Protein AF-A0A7V5PAA3-F1 (afdb_monomer_lite)

Secondary structure (DSSP, 8-state):
------------TTEEESS-SS---SS--TTEEE-SSSS-EE--HHHIIIIITSGGGGG-HHHH-TT-PPP--------------BTTB-HHHHHHHHHHHHHHHHHHHHHHHHHHHHHSPP-------------PPP------PPPP--PPPPP--------------------------------PPP------

Sequence (196 aa):
MSDLSGAERIDCPYLGKVDDRHAVYSQATRRHRCYRWEQALPIRRQDQEQYCLSPLHVTCPRLTDPNALPVPEVRRRTAHRSSARILGMPVPRFLSYAVPMLLLFIAAVVASYVLVQHMAPTPLPIAFIPTLPGTPRPTHTATATPFPTWTPVGASVPSATLGASETATPVPVFVSPLATPTETATRRPTATRATA

Radius of gyration: 39.7 Å; chains: 1; bounding box: 62×84×112 Å

Foldseek 3Di:
DPPPPPPVQLAAQQKDFPVDRRDDDQAFDQRIFGRPDPDTAGDDSVLCNVARRDNNVVVRCVVVPVVPDRPPNPVPPPVPPVQVCDVNDRPVVCCVPVVVVVVVVVVVVVVVVVVCVVPPPDPDPPPPPPDDPDDDDDDDDDDDDDDDDDDDDDDDDPDDDDDPDDDDDDDDDDDDDPDDDDDDDDDDDDDDDDDD

pLDDT: mean 75.79, std 15.68, range [40.06, 98.5]

Structure (mmCIF, N/CA/C/O backbone):
data_AF-A0A7V5PAA3-F1
#
_entry.id   AF-A0A7V5PAA3-F1
#
loop_
_atom_site.group_PDB
_atom_site.id
_atom_site.type_symbol
_atom_site.label_atom_id
_atom_site.label_alt_id
_atom_site.label_comp_id
_atom_site.label_asym_id
_atom_site.label_entity_id
_atom_site.label_seq_id
_atom_site.pdbx_PDB_ins_code
_atom_site.Cartn_x
_atom_site.Cartn_y
_atom_site.Cartn_z
_atom_site.occupancy
_atom_site.B_iso_or_equiv
_atom_site.au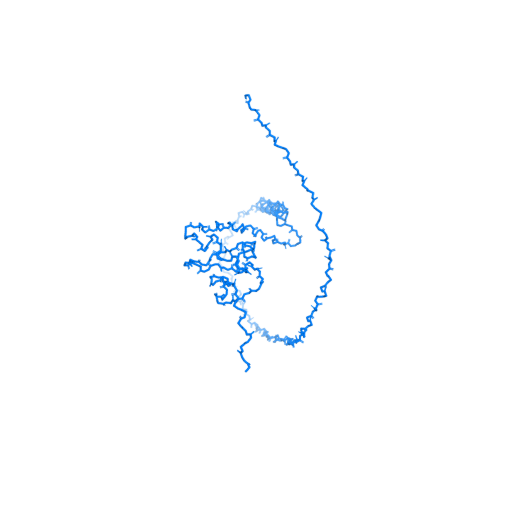th_seq_id
_atom_site.auth_comp_id
_atom_site.auth_asym_id
_atom_site.auth_atom_id
_atom_site.pdbx_PDB_model_num
ATOM 1 N N . MET A 1 1 ? -13.807 -24.676 40.403 1.00 40.06 1 MET A N 1
ATOM 2 C CA . MET A 1 1 ? -12.989 -23.442 40.427 1.00 40.06 1 MET A CA 1
ATOM 3 C C . MET A 1 1 ? -12.919 -22.906 39.000 1.00 40.06 1 MET A C 1
ATOM 5 O O . MET A 1 1 ? -11.933 -23.154 38.320 1.00 40.06 1 MET A O 1
ATOM 9 N N . SER A 1 2 ? -13.987 -22.263 38.509 1.00 48.78 2 SER A N 1
ATOM 10 C CA . SER A 1 2 ? -14.085 -21.831 37.099 1.00 48.78 2 SER A CA 1
ATOM 11 C C . SER A 1 2 ? -14.873 -20.527 36.905 1.00 48.78 2 SER A C 1
ATOM 13 O O . SER A 1 2 ? -15.392 -20.314 35.823 1.00 48.78 2 SER A O 1
ATOM 15 N N . ASP A 1 3 ? -14.937 -19.644 37.910 1.00 41.31 3 ASP A N 1
ATOM 16 C CA . ASP A 1 3 ? -15.791 -18.441 37.862 1.00 41.31 3 ASP A CA 1
ATOM 17 C C . ASP A 1 3 ? -15.064 -17.171 38.341 1.00 41.31 3 ASP A C 1
ATOM 19 O O . ASP A 1 3 ? -15.505 -16.480 39.254 1.00 41.31 3 ASP A O 1
ATOM 23 N N . LEU A 1 4 ? -13.912 -16.856 37.739 1.00 46.62 4 LEU A N 1
ATOM 24 C CA . LEU A 1 4 ? -13.269 -15.530 37.852 1.00 46.62 4 LEU A CA 1
ATOM 25 C C . LEU A 1 4 ? -12.815 -14.978 36.486 1.00 46.62 4 LEU A C 1
ATOM 27 O O . LEU A 1 4 ? -11.962 -14.100 36.408 1.00 46.62 4 LEU A O 1
ATOM 31 N N . SER A 1 5 ? -13.395 -15.469 35.390 1.00 47.97 5 SER A N 1
ATOM 32 C CA . SER A 1 5 ? -13.199 -14.948 34.025 1.00 47.97 5 SER A CA 1
ATOM 33 C C . SER A 1 5 ? -14.370 -14.075 33.554 1.00 47.97 5 SER A C 1
ATOM 35 O O . SER A 1 5 ? -14.516 -13.817 32.365 1.00 47.97 5 SER A O 1
ATOM 37 N N . GLY A 1 6 ? -15.198 -13.607 34.490 1.00 42.25 6 GLY A N 1
ATOM 38 C CA . GLY A 1 6 ? -16.308 -12.681 34.268 1.00 42.25 6 GLY A CA 1
ATOM 39 C C . GLY A 1 6 ? -15.918 -11.218 34.471 1.00 42.25 6 GLY A C 1
ATOM 40 O O . GLY A 1 6 ? -16.723 -10.441 34.972 1.00 42.25 6 GLY A O 1
ATOM 41 N N . ALA A 1 7 ? -14.694 -10.818 34.110 1.00 52.19 7 ALA A N 1
ATOM 42 C CA . ALA A 1 7 ? -14.499 -9.420 33.749 1.00 52.19 7 ALA A CA 1
ATOM 43 C C . ALA A 1 7 ? -15.267 -9.245 32.440 1.00 52.19 7 ALA A C 1
ATOM 45 O O . ALA A 1 7 ? -14.726 -9.525 31.371 1.00 52.19 7 ALA A O 1
ATOM 46 N N . GLU A 1 8 ? -16.553 -8.912 32.560 1.00 59.38 8 GLU A N 1
ATOM 47 C CA . GLU A 1 8 ? -17.436 -8.513 31.474 1.00 59.38 8 GLU A CA 1
ATOM 48 C C . GLU A 1 8 ? -16.706 -7.425 30.697 1.00 59.38 8 GLU A C 1
ATOM 50 O O . GLU A 1 8 ? -16.628 -6.263 31.096 1.00 59.38 8 GLU A O 1
ATOM 55 N N . ARG A 1 9 ? -15.984 -7.859 29.667 1.00 60.41 9 ARG A N 1
ATOM 56 C CA . ARG A 1 9 ? -15.068 -7.001 28.944 1.00 60.41 9 ARG A CA 1
ATOM 57 C C . ARG A 1 9 ? -15.971 -6.095 28.142 1.00 60.41 9 ARG A C 1
ATOM 59 O O . ARG A 1 9 ? -16.661 -6.561 27.239 1.00 60.41 9 ARG A O 1
ATOM 66 N N . ILE A 1 10 ? -16.001 -4.825 28.531 1.00 78.06 10 ILE A N 1
ATOM 67 C CA . ILE A 1 10 ? -16.844 -3.776 27.949 1.00 78.06 10 ILE A CA 1
ATOM 68 C C . ILE A 1 10 ? -16.255 -3.368 26.583 1.00 78.06 10 ILE A C 1
ATOM 70 O O . ILE A 1 10 ? -16.001 -2.197 26.309 1.00 78.06 10 ILE A O 1
ATOM 74 N N . ASP A 1 11 ? -15.979 -4.364 25.744 1.00 83.44 11 ASP A N 1
ATOM 75 C CA . ASP A 1 11 ? -15.420 -4.244 24.407 1.00 83.44 11 ASP A CA 1
ATOM 76 C C . ASP A 1 11 ? -16.577 -4.178 23.400 1.00 83.44 11 ASP A C 1
ATOM 78 O O . ASP A 1 11 ? -17.633 -4.788 23.574 1.00 83.44 11 ASP A O 1
ATOM 82 N N . CYS A 1 12 ? -16.390 -3.425 22.316 1.00 90.75 12 CYS A N 1
ATOM 83 C CA . CYS A 1 12 ? -17.421 -3.290 21.291 1.00 90.75 12 CYS A CA 1
ATOM 84 C C . CYS A 1 12 ? -17.686 -4.633 20.573 1.00 90.75 12 CYS A C 1
ATOM 86 O O . CYS A 1 12 ? -16.759 -5.170 19.961 1.00 90.75 12 CYS A O 1
ATOM 88 N N . PRO A 1 13 ? -18.940 -5.130 20.503 1.00 90.88 13 PRO A N 1
ATOM 89 C CA . PRO A 1 13 ? -19.254 -6.425 19.882 1.00 90.88 13 PRO A CA 1
ATOM 90 C C . PRO A 1 13 ? -19.065 -6.441 18.357 1.00 90.88 13 PRO A C 1
ATOM 92 O O . PRO A 1 13 ? -19.016 -7.498 17.734 1.00 90.88 13 PRO A O 1
ATOM 95 N N . TYR A 1 14 ? -18.957 -5.265 17.734 1.00 92.44 14 TYR A N 1
ATOM 96 C CA . TYR A 1 14 ? -18.761 -5.116 16.290 1.00 92.44 14 TYR A CA 1
ATOM 97 C C . TYR A 1 14 ? -17.294 -4.893 15.899 1.00 92.44 14 TYR A C 1
ATOM 99 O O . TYR A 1 14 ? -17.007 -4.670 14.718 1.00 92.44 14 TYR A O 1
ATOM 107 N N . LEU A 1 15 ? -16.367 -4.894 16.859 1.00 93.25 15 LEU A N 1
ATOM 108 C CA . LEU A 1 15 ? -14.942 -4.731 16.597 1.00 93.25 15 LEU A CA 1
ATOM 109 C C . LEU A 1 15 ? -14.294 -6.096 16.341 1.00 93.25 15 LEU A C 1
ATOM 111 O O . LEU A 1 15 ? -14.328 -6.965 17.200 1.00 93.25 15 LEU A O 1
ATOM 115 N N . GLY A 1 16 ? -13.642 -6.250 15.188 1.00 94.06 16 GLY A N 1
ATOM 116 C CA . GLY A 1 16 ? -12.844 -7.438 14.869 1.00 94.06 16 GLY A CA 1
ATOM 117 C C . GLY A 1 16 ? -11.617 -7.093 14.026 1.00 94.06 16 GLY A C 1
ATOM 118 O O . GLY A 1 16 ? -11.403 -5.933 13.656 1.00 94.06 16 GLY A O 1
ATOM 119 N N . LYS A 1 17 ? -10.792 -8.083 13.681 1.00 92.81 17 LYS A N 1
ATOM 120 C CA . LYS A 1 17 ? -9.706 -7.936 12.696 1.00 92.81 17 LYS A CA 1
ATOM 121 C C . LYS A 1 17 ? -10.183 -8.274 11.292 1.00 92.81 17 LYS A C 1
ATOM 123 O O . LYS A 1 17 ? -11.192 -8.937 11.115 1.00 92.81 17 LYS A O 1
ATOM 128 N N . VAL A 1 18 ? -9.411 -7.845 10.291 1.00 93.44 18 VAL A N 1
ATOM 129 C CA . VAL A 1 18 ? -9.574 -8.296 8.892 1.00 93.44 18 VAL A CA 1
ATOM 130 C C . VAL A 1 18 ? -9.518 -9.824 8.778 1.00 93.44 18 VAL A C 1
ATOM 132 O O . VAL A 1 18 ? -10.244 -10.389 7.974 1.00 93.44 18 VAL A O 1
ATOM 135 N N . ASP A 1 19 ? -8.666 -10.463 9.582 1.00 93.12 19 ASP A N 1
ATOM 136 C CA . ASP A 1 19 ? -8.408 -11.904 9.501 1.00 93.12 19 ASP A CA 1
ATOM 137 C C . ASP A 1 19 ? -9.413 -12.732 10.334 1.00 93.12 19 ASP A C 1
ATOM 139 O O . ASP A 1 19 ? -9.683 -13.880 10.003 1.00 93.12 19 ASP A O 1
ATOM 143 N N . ASP A 1 20 ? -9.973 -12.152 11.404 1.00 93.06 20 ASP A N 1
ATOM 144 C CA . ASP A 1 20 ? -10.924 -12.813 12.308 1.00 93.06 20 ASP A CA 1
ATOM 145 C C . ASP A 1 20 ? -11.888 -11.784 12.924 1.00 93.06 20 ASP A C 1
ATOM 147 O O . ASP A 1 20 ? -11.462 -10.814 13.565 1.00 93.06 20 ASP A O 1
ATOM 151 N N . ARG A 1 21 ? -13.195 -11.999 12.729 1.00 92.00 21 ARG A N 1
ATOM 152 C CA . ARG A 1 21 ? -14.270 -11.128 13.225 1.00 92.00 21 ARG A CA 1
ATOM 153 C C . ARG A 1 21 ? -14.460 -11.227 14.738 1.00 92.00 21 ARG A C 1
ATOM 155 O O . ARG A 1 21 ? -14.863 -10.237 15.337 1.00 92.00 21 ARG A O 1
ATOM 162 N N . HIS A 1 22 ? -14.194 -12.386 15.333 1.00 87.56 22 HIS A N 1
ATOM 163 C CA . HIS A 1 22 ? -14.504 -12.670 16.737 1.00 87.56 22 HIS A CA 1
ATOM 164 C C . HIS A 1 22 ? -13.308 -12.475 17.669 1.00 87.56 22 HIS A C 1
ATOM 166 O O . HIS A 1 22 ? -13.444 -12.573 18.888 1.00 87.56 22 HIS A O 1
ATOM 172 N N . ALA A 1 23 ? -12.133 -12.185 17.116 1.00 86.75 23 ALA A N 1
ATOM 173 C CA . ALA A 1 23 ? -10.943 -11.983 17.915 1.00 86.75 23 ALA A CA 1
ATOM 174 C C . ALA A 1 23 ? -11.000 -10.661 18.701 1.00 86.75 23 ALA A C 1
ATOM 176 O O . ALA A 1 23 ? -11.067 -9.569 18.130 1.00 86.75 23 ALA A O 1
ATOM 177 N N . VAL A 1 24 ? -10.905 -10.783 20.025 1.00 82.31 24 VAL A N 1
ATOM 178 C CA . VAL A 1 24 ? -10.889 -9.666 20.975 1.00 82.31 24 VAL A CA 1
ATOM 179 C C . VAL A 1 24 ? -9.445 -9.219 21.226 1.00 82.31 24 VAL A C 1
ATOM 181 O O . VAL A 1 24 ? -8.540 -10.044 21.362 1.00 82.31 24 VAL A O 1
ATOM 184 N N . TYR A 1 25 ? -9.202 -7.908 21.303 1.00 80.81 25 TYR A N 1
ATOM 185 C CA . TYR A 1 25 ? -7.860 -7.339 21.478 1.00 80.81 25 TYR A CA 1
ATOM 186 C C . TYR A 1 25 ? -7.844 -6.238 22.535 1.00 80.81 25 TYR A C 1
ATOM 188 O O . TYR A 1 25 ? -8.853 -5.597 22.780 1.00 80.81 25 TYR A O 1
ATOM 196 N N . SER A 1 26 ? -6.691 -6.016 23.171 1.00 87.94 26 SER A N 1
ATOM 197 C CA . SER A 1 26 ? -6.489 -4.949 24.169 1.00 87.94 26 SER A CA 1
ATOM 198 C C . SER A 1 26 ? -5.834 -3.682 23.610 1.00 87.94 26 SER A C 1
ATOM 200 O O . SER A 1 26 ? -5.697 -2.698 24.326 1.00 87.94 26 SER A O 1
ATOM 202 N N . GLN A 1 27 ? -5.382 -3.692 22.351 1.00 91.38 27 GLN A N 1
ATOM 203 C CA . GLN A 1 27 ? -4.604 -2.596 21.765 1.00 91.38 27 GLN A CA 1
ATOM 204 C C . GLN A 1 27 ? -5.123 -2.228 20.383 1.00 91.38 27 GLN A C 1
ATOM 206 O O . GLN A 1 27 ? -5.422 -3.108 19.579 1.00 91.38 27 GLN A O 1
ATOM 211 N N . ALA A 1 28 ? -5.176 -0.934 20.064 1.00 93.06 28 ALA A N 1
ATOM 212 C CA . ALA A 1 28 ? -5.655 -0.483 18.765 1.00 93.06 28 ALA A CA 1
ATOM 213 C C . ALA A 1 28 ? -4.654 -0.789 17.652 1.00 93.06 28 ALA A C 1
ATOM 215 O O . ALA A 1 28 ? -3.474 -0.435 17.712 1.00 93.06 28 ALA A O 1
ATOM 216 N N . THR A 1 29 ? -5.147 -1.404 16.579 1.00 93.56 29 THR A N 1
ATOM 217 C CA . THR A 1 29 ? -4.330 -1.785 15.431 1.00 93.56 29 THR A CA 1
ATOM 218 C C . THR A 1 29 ? -4.931 -1.267 14.131 1.00 93.56 29 THR A C 1
ATOM 220 O O . THR A 1 29 ? -6.138 -1.086 13.970 1.00 93.56 29 THR A O 1
ATOM 223 N N . ARG A 1 30 ? -4.080 -1.079 13.116 1.00 91.44 30 ARG A N 1
ATOM 224 C CA . ARG A 1 30 ? -4.539 -0.715 11.760 1.00 91.44 30 ARG A CA 1
ATOM 225 C C . ARG A 1 30 ? -5.330 -1.834 11.069 1.00 91.44 30 ARG A C 1
ATOM 227 O O . ARG A 1 30 ? -5.916 -1.601 10.008 1.00 91.44 30 ARG A O 1
ATOM 234 N N . ARG A 1 31 ? -5.305 -3.045 11.632 1.00 93.56 31 ARG A N 1
ATOM 235 C CA . ARG A 1 31 ? -6.021 -4.222 11.133 1.00 93.56 31 ARG A CA 1
ATOM 236 C C . ARG A 1 31 ? -7.430 -4.349 11.702 1.00 93.56 31 ARG A C 1
ATOM 238 O O . ARG A 1 31 ? -8.174 -5.182 11.203 1.00 93.56 31 ARG A O 1
ATOM 245 N N . HIS A 1 32 ? -7.813 -3.537 12.683 1.00 94.25 32 HIS A N 1
ATOM 246 C CA . HIS A 1 32 ? -9.187 -3.553 13.165 1.00 94.25 32 HIS A CA 1
ATOM 247 C C . HIS A 1 32 ? -10.159 -2.996 12.125 1.00 94.25 32 HIS A C 1
ATOM 249 O O . HIS A 1 32 ? -9.851 -2.054 11.378 1.00 94.25 32 HIS A O 1
ATOM 255 N N . ARG A 1 33 ? -11.331 -3.617 12.074 1.00 94.00 33 ARG A N 1
ATOM 256 C CA . ARG A 1 33 ? -12.457 -3.268 11.219 1.00 94.00 33 ARG A CA 1
ATOM 257 C C . ARG A 1 33 ? -13.733 -3.239 12.053 1.00 94.00 33 ARG A C 1
ATOM 259 O O . ARG A 1 33 ? -13.865 -3.981 13.022 1.00 94.00 33 ARG A O 1
ATOM 266 N N . CYS A 1 34 ? -14.647 -2.351 11.677 1.00 92.56 34 CYS A N 1
ATOM 267 C CA . CYS A 1 34 ? -15.995 -2.306 12.224 1.00 92.56 34 CYS A CA 1
ATOM 268 C C . CYS A 1 34 ? -16.900 -3.178 11.355 1.00 92.56 34 CYS A C 1
ATOM 270 O O . CYS A 1 34 ? -17.021 -2.916 10.159 1.00 92.56 34 CYS A O 1
ATOM 272 N N . TYR A 1 35 ? -17.539 -4.169 11.966 1.00 93.00 35 TYR A N 1
ATOM 273 C CA . TYR A 1 35 ? -18.462 -5.112 11.331 1.00 93.00 35 TYR A CA 1
ATOM 274 C C . TYR A 1 35 ? -19.932 -4.808 11.658 1.00 93.00 35 TYR A C 1
ATOM 276 O O . TYR A 1 35 ? -20.754 -5.723 11.726 1.00 93.00 35 TYR A O 1
ATOM 284 N N . ARG A 1 36 ? -20.257 -3.537 11.933 1.00 90.94 36 ARG A N 1
ATOM 285 C CA . ARG A 1 36 ? -21.644 -3.088 12.137 1.00 90.94 36 ARG A CA 1
ATOM 286 C C . ARG A 1 36 ? -22.429 -3.060 10.820 1.00 90.94 36 ARG A C 1
ATOM 288 O O . ARG A 1 36 ? -23.624 -3.318 10.825 1.00 90.94 36 ARG A O 1
ATOM 295 N N . TRP A 1 37 ? -21.751 -2.756 9.715 1.00 87.75 37 TRP A N 1
ATOM 296 C CA . TRP A 1 37 ? -22.320 -2.747 8.365 1.00 87.75 37 TRP A CA 1
ATOM 297 C C . TRP A 1 37 ? -21.982 -4.039 7.614 1.00 87.75 37 TRP A C 1
ATOM 299 O O . TRP A 1 37 ? -21.111 -4.799 8.040 1.00 87.75 37 TRP A O 1
ATOM 309 N N . GLU A 1 38 ? -22.642 -4.258 6.473 1.00 87.06 38 GLU A N 1
ATOM 310 C CA . GLU A 1 38 ? -22.376 -5.396 5.578 1.00 87.06 38 GLU A CA 1
ATOM 311 C C . GLU A 1 38 ? -20.910 -5.449 5.131 1.00 87.06 38 GLU A C 1
ATOM 313 O O . GLU A 1 38 ? -20.312 -6.521 5.043 1.00 87.06 38 GLU A O 1
ATOM 318 N N . GLN A 1 39 ? -20.303 -4.282 4.903 1.00 87.06 39 GLN A N 1
ATOM 319 C CA . GLN A 1 39 ? -18.889 -4.170 4.576 1.00 87.06 39 GLN A CA 1
ATOM 320 C C . GLN A 1 39 ? -18.064 -3.842 5.826 1.00 87.06 39 GLN A C 1
ATOM 322 O O . GLN A 1 39 ? -18.422 -2.986 6.632 1.00 87.06 39 GLN A O 1
ATOM 327 N N . ALA A 1 40 ? -16.916 -4.502 5.975 1.00 90.12 40 ALA A N 1
ATOM 328 C CA . ALA A 1 40 ? -16.000 -4.265 7.084 1.00 90.12 40 ALA A CA 1
ATOM 329 C C . ALA A 1 40 ? -15.243 -2.936 6.897 1.00 90.12 40 ALA A C 1
ATOM 331 O O . ALA A 1 40 ? -14.317 -2.839 6.088 1.00 90.12 40 ALA A O 1
ATOM 332 N N . LEU A 1 41 ? -15.600 -1.903 7.663 1.00 89.94 41 LEU A N 1
ATOM 333 C CA . LEU A 1 41 ? -15.013 -0.568 7.503 1.00 89.94 41 LEU A CA 1
ATOM 334 C C . LEU A 1 41 ? -13.726 -0.387 8.320 1.00 89.94 41 LEU A C 1
ATOM 336 O O . LEU A 1 41 ? -13.666 -0.790 9.486 1.00 89.94 41 LEU A O 1
ATOM 340 N N . PRO A 1 42 ? -12.708 0.317 7.792 1.00 91.00 42 PRO A N 1
ATOM 341 C CA . PRO A 1 42 ? -11.569 0.742 8.592 1.00 91.00 42 PRO A CA 1
ATOM 342 C C . PRO A 1 42 ? -11.976 1.779 9.656 1.00 91.00 42 PRO A C 1
ATOM 344 O O . PRO A 1 42 ? -12.786 2.685 9.433 1.00 91.00 42 PRO A O 1
ATOM 347 N N . ILE A 1 43 ? -11.373 1.664 10.839 1.00 89.88 43 ILE A N 1
ATOM 348 C CA . ILE A 1 43 ? -11.553 2.603 11.954 1.00 89.88 43 ILE A CA 1
ATOM 349 C C . ILE A 1 43 ? -10.234 3.344 12.186 1.00 89.88 43 ILE A C 1
ATOM 351 O O . ILE A 1 43 ? -9.162 2.733 12.105 1.00 89.88 43 ILE A O 1
ATOM 355 N N . ARG A 1 44 ? -10.284 4.651 12.473 1.00 90.62 44 ARG A N 1
ATOM 356 C CA . ARG A 1 44 ? -9.082 5.406 12.857 1.00 90.62 44 ARG A CA 1
ATOM 357 C C . ARG A 1 44 ? -8.565 4.884 14.193 1.00 90.62 44 ARG A C 1
ATOM 359 O O . ARG A 1 44 ? -9.346 4.496 15.051 1.00 90.62 44 ARG A O 1
ATOM 366 N N . ARG A 1 45 ? -7.243 4.879 14.374 1.00 92.94 45 ARG A N 1
ATOM 367 C CA . ARG A 1 45 ? -6.624 4.356 15.602 1.00 92.94 45 ARG A CA 1
ATOM 368 C C . ARG A 1 45 ? -7.108 5.102 16.855 1.00 92.94 45 ARG A C 1
ATOM 370 O O . ARG A 1 45 ? -7.402 4.454 17.844 1.00 92.94 45 ARG A O 1
ATOM 377 N N . GLN A 1 46 ? -7.263 6.423 16.762 1.00 92.81 46 GLN A N 1
ATOM 378 C CA . GLN A 1 46 ? -7.785 7.265 17.846 1.00 92.81 46 GLN A CA 1
ATOM 379 C C . GLN A 1 46 ? -9.201 6.838 18.264 1.00 92.81 46 GLN A C 1
ATOM 381 O O . GLN A 1 46 ? -9.419 6.553 19.434 1.00 92.81 46 GLN A O 1
ATOM 386 N N . ASP A 1 47 ? -10.127 6.678 17.309 1.00 92.12 47 ASP A N 1
ATOM 387 C CA . ASP A 1 47 ? -11.498 6.233 17.605 1.00 92.12 47 ASP A CA 1
ATOM 388 C C . ASP A 1 47 ? -11.532 4.823 18.230 1.00 92.12 47 ASP A C 1
ATOM 390 O O . ASP A 1 47 ? -12.394 4.526 19.053 1.00 92.12 47 ASP A O 1
ATOM 394 N N . GLN A 1 48 ? -10.600 3.940 17.848 1.00 93.88 48 GLN A N 1
ATOM 395 C CA . GLN A 1 48 ? -10.507 2.601 18.437 1.00 93.88 48 GLN A CA 1
ATOM 396 C C . GLN A 1 48 ? -10.093 2.654 19.910 1.00 93.88 48 GLN A C 1
ATOM 398 O O . GLN A 1 48 ? -10.716 1.985 20.725 1.00 93.88 48 GLN A O 1
ATOM 403 N N . GLU A 1 49 ? -9.052 3.425 20.239 1.00 93.62 49 GLU A N 1
ATOM 404 C CA . GLU A 1 49 ? -8.546 3.572 21.614 1.00 93.62 49 GLU A CA 1
ATOM 405 C C . GLU A 1 49 ? -9.572 4.291 22.495 1.00 93.62 49 GLU A C 1
ATOM 407 O O . GLU A 1 49 ? -9.800 3.894 23.633 1.00 93.62 49 GLU A O 1
ATOM 412 N N . GLN A 1 50 ? -10.227 5.319 21.950 1.00 94.12 50 GLN A N 1
ATOM 413 C CA . GLN A 1 50 ? -11.168 6.144 22.694 1.00 94.12 50 GLN A CA 1
ATOM 414 C C . GLN A 1 50 ? -12.527 5.472 22.892 1.00 94.12 50 GLN A C 1
ATOM 416 O O . GLN A 1 50 ? -13.082 5.571 23.982 1.00 94.12 50 GLN A O 1
ATOM 421 N N . TYR A 1 51 ? -13.067 4.805 21.866 1.00 93.62 51 TYR A N 1
ATOM 422 C CA . TYR A 1 51 ? -14.416 4.237 21.907 1.00 93.62 51 TYR A CA 1
ATOM 423 C C . TYR A 1 51 ? -14.407 2.712 21.889 1.00 93.62 51 TYR A C 1
ATOM 425 O O . TYR A 1 51 ? -14.978 2.097 22.772 1.00 93.62 51 TYR A O 1
ATOM 433 N N . CYS A 1 52 ? -13.802 2.074 20.883 1.00 92.31 52 CYS A N 1
ATOM 434 C CA . CYS A 1 52 ? -14.043 0.645 20.642 1.00 92.31 52 CYS A CA 1
ATOM 435 C C . CYS A 1 52 ? -13.414 -0.297 21.683 1.00 92.31 52 CYS A C 1
ATOM 437 O O . CYS A 1 52 ? -13.946 -1.384 21.893 1.00 92.31 52 CYS A O 1
ATOM 439 N N . LEU A 1 53 ? -12.285 0.103 22.272 1.00 92.56 53 LEU A N 1
ATOM 440 C CA . LEU A 1 53 ? -11.528 -0.644 23.286 1.00 92.56 53 LEU A CA 1
ATOM 441 C C . LEU A 1 53 ? -11.771 -0.125 24.709 1.00 92.56 53 LEU A C 1
ATOM 443 O O . LEU A 1 53 ? -11.028 -0.460 25.629 1.00 92.56 53 LEU A O 1
ATOM 447 N N . SER A 1 54 ? -12.749 0.761 24.874 1.00 91.25 54 SER A N 1
ATOM 448 C CA . SER A 1 54 ? -13.073 1.370 26.152 1.00 91.25 54 SER A CA 1
ATOM 449 C C . SER A 1 54 ? -14.555 1.157 26.477 1.00 91.25 54 SER A C 1
ATOM 451 O O . SER A 1 54 ? -15.364 0.866 25.587 1.00 91.25 54 SER A O 1
ATOM 453 N N . PRO A 1 55 ? -14.960 1.397 27.735 1.00 91.00 55 PRO A N 1
ATOM 454 C CA . PRO A 1 55 ? -16.368 1.376 28.117 1.00 91.00 55 PRO A CA 1
ATOM 455 C C . PRO A 1 55 ? -17.231 2.407 27.372 1.00 91.00 55 PRO A C 1
ATOM 457 O O . PRO A 1 55 ? -18.456 2.340 27.413 1.00 91.00 55 PRO A O 1
ATOM 460 N N . LEU A 1 56 ? -16.612 3.362 26.669 1.00 92.62 56 LEU A N 1
ATOM 461 C CA . LEU A 1 56 ? -17.288 4.387 25.876 1.00 92.62 56 LEU A CA 1
ATOM 462 C C . LEU A 1 56 ? -17.753 3.868 24.506 1.00 92.62 56 LEU A C 1
ATOM 464 O O . LEU A 1 56 ? -18.230 4.652 23.687 1.00 92.62 56 LEU A O 1
ATOM 468 N N . HIS A 1 57 ? -17.651 2.570 24.214 1.00 92.31 57 HIS A N 1
ATOM 469 C CA . HIS A 1 57 ? -18.129 2.040 22.936 1.00 92.31 57 HIS A CA 1
ATOM 470 C C . HIS A 1 57 ? -19.632 2.290 22.720 1.00 92.31 57 HIS A C 1
ATOM 472 O O . HIS A 1 57 ? -20.055 2.482 21.580 1.00 92.31 57 HIS A O 1
ATOM 478 N N . VAL A 1 58 ? -20.420 2.359 23.801 1.00 92.56 58 VAL A N 1
ATOM 479 C CA . VAL A 1 58 ? -21.861 2.666 23.773 1.00 92.56 58 VAL A CA 1
ATOM 480 C C . VAL A 1 58 ? -22.165 4.081 23.272 1.00 92.56 58 VAL A C 1
ATOM 482 O O . VAL A 1 58 ? -23.224 4.311 22.697 1.00 92.56 58 VAL A O 1
ATOM 485 N N . THR A 1 59 ? -21.230 5.024 23.433 1.00 92.94 59 THR A N 1
ATOM 486 C CA . THR A 1 59 ? -21.356 6.406 22.936 1.00 92.94 59 THR A CA 1
ATOM 487 C C . THR A 1 59 ? -20.690 6.606 21.577 1.00 92.94 59 THR A C 1
ATOM 489 O O . THR A 1 59 ? -20.651 7.725 21.063 1.00 92.94 59 THR A O 1
ATOM 492 N N . CYS A 1 60 ? -20.162 5.538 20.969 1.00 92.00 60 CYS A N 1
ATOM 493 C CA . CYS A 1 60 ? -19.516 5.630 19.672 1.00 92.00 60 CYS A CA 1
ATOM 494 C C . CYS A 1 60 ? -20.520 6.155 18.629 1.00 92.00 60 CYS A C 1
ATOM 496 O O . CYS A 1 60 ? -21.562 5.526 18.430 1.00 92.00 60 CYS A O 1
ATOM 498 N N . PRO A 1 61 ? -20.204 7.234 17.888 1.00 89.44 61 PRO A N 1
ATOM 499 C CA . PRO A 1 61 ? -21.113 7.784 16.878 1.00 89.44 61 PRO A CA 1
ATOM 500 C C . PRO A 1 61 ? -21.431 6.761 15.781 1.00 89.44 61 PRO A C 1
ATOM 502 O O . PRO A 1 61 ? -22.529 6.723 15.242 1.00 89.44 61 PRO A O 1
ATOM 505 N N . ARG A 1 62 ? -20.482 5.859 15.498 1.00 88.31 62 ARG A N 1
ATOM 506 C CA . ARG A 1 62 ? -20.664 4.746 14.561 1.00 88.31 62 ARG A CA 1
ATOM 507 C C . ARG A 1 62 ? -21.516 3.611 15.101 1.00 88.31 62 ARG A C 1
ATOM 509 O O . ARG A 1 62 ? -21.736 2.681 14.342 1.00 88.31 62 ARG A O 1
ATOM 516 N N . LEU A 1 63 ? -21.903 3.610 16.371 1.00 88.44 63 LEU A N 1
ATOM 517 C CA . LEU A 1 63 ? -22.818 2.631 16.956 1.00 88.44 63 LEU A CA 1
ATOM 518 C C . LEU A 1 63 ? -24.211 3.234 17.148 1.00 88.44 63 LEU A C 1
ATOM 520 O O . LEU A 1 63 ? -25.200 2.536 16.949 1.00 88.44 63 LEU A O 1
ATOM 524 N N . THR A 1 64 ? -24.287 4.517 17.501 1.00 88.50 64 THR A N 1
ATOM 525 C CA . THR A 1 64 ? -25.547 5.224 17.748 1.00 88.50 64 THR A CA 1
ATOM 526 C C . THR A 1 64 ? -26.229 5.676 16.462 1.00 88.50 64 THR A C 1
ATOM 528 O O . THR A 1 64 ? -27.434 5.493 16.319 1.00 88.50 64 THR A O 1
ATOM 531 N N . ASP A 1 65 ? -25.481 6.198 15.492 1.00 85.44 65 ASP A N 1
ATOM 532 C CA . ASP A 1 65 ? -26.053 6.749 14.265 1.00 85.44 65 ASP A CA 1
ATOM 533 C C . ASP A 1 65 ? -25.944 5.731 13.111 1.00 85.44 65 ASP A C 1
ATOM 535 O O . ASP A 1 65 ? -24.832 5.385 12.699 1.00 85.44 65 ASP A O 1
ATOM 539 N N . PRO A 1 66 ? -27.059 5.168 12.602 1.00 75.62 66 PRO A N 1
ATOM 540 C CA . PRO A 1 66 ? -27.038 4.245 11.463 1.00 75.62 66 PRO A CA 1
ATOM 541 C C . PRO A 1 66 ? -26.607 4.923 10.152 1.00 75.62 66 PRO A C 1
ATOM 543 O O . PRO A 1 66 ? -26.098 4.242 9.262 1.00 75.62 66 PRO A O 1
ATOM 546 N N . ASN A 1 67 ? -26.761 6.247 10.058 1.00 76.94 67 ASN A N 1
ATOM 547 C CA . ASN A 1 67 ? -26.441 7.051 8.882 1.00 76.94 67 ASN A CA 1
ATOM 548 C C . ASN A 1 67 ? -25.068 7.722 8.969 1.00 76.94 67 ASN A C 1
ATOM 550 O O . ASN A 1 67 ? -24.684 8.419 8.026 1.00 76.94 67 ASN A O 1
ATOM 554 N N . ALA A 1 68 ? -24.317 7.525 10.061 1.00 74.62 68 ALA A N 1
ATOM 555 C CA . ALA A 1 68 ? -22.954 8.026 10.169 1.00 74.62 68 ALA A CA 1
ATOM 556 C C . ALA A 1 68 ? -22.135 7.494 8.990 1.00 74.62 68 ALA A C 1
ATOM 558 O O . ALA A 1 68 ? -21.813 6.305 8.916 1.00 74.62 68 ALA A O 1
ATOM 559 N N . LEU A 1 69 ? -21.842 8.399 8.054 1.00 63.44 69 LEU A N 1
ATOM 560 C CA . LEU A 1 69 ? -21.211 8.079 6.785 1.00 63.44 69 LEU A CA 1
ATOM 561 C C . LEU A 1 69 ? -19.932 7.265 7.030 1.00 63.44 69 LEU A C 1
ATOM 563 O O . LEU A 1 69 ? -19.154 7.605 7.935 1.00 63.44 69 LEU A O 1
ATOM 567 N N . PRO A 1 70 ? -19.689 6.209 6.226 1.00 65.19 70 PRO A N 1
ATOM 568 C CA . PRO A 1 70 ? -18.436 5.475 6.267 1.00 65.19 70 PRO A CA 1
ATOM 569 C C . PRO A 1 70 ? -17.305 6.495 6.223 1.00 65.19 70 PRO A C 1
ATOM 571 O O . PRO A 1 70 ? -17.336 7.388 5.374 1.00 65.19 70 PRO A O 1
ATOM 574 N N . VAL A 1 71 ? -16.336 6.407 7.151 1.00 63.72 71 VAL A N 1
ATOM 575 C CA . VAL A 1 71 ? -15.178 7.313 7.108 1.00 63.72 71 VAL A CA 1
ATOM 576 C C . VAL A 1 71 ? -14.661 7.255 5.685 1.00 63.72 71 VAL A C 1
ATOM 578 O O . VAL A 1 71 ? -14.297 6.147 5.276 1.00 63.72 71 VAL A O 1
ATOM 581 N N . PRO A 1 72 ? -14.687 8.387 4.941 1.00 60.03 72 PRO A N 1
ATOM 582 C CA . PRO A 1 72 ? -14.332 8.398 3.538 1.00 60.03 72 PRO A CA 1
ATOM 583 C C . PRO A 1 72 ? -12.981 7.743 3.499 1.00 60.03 72 PRO A C 1
ATOM 585 O O . PRO A 1 72 ? -12.059 8.201 4.187 1.00 60.03 72 PRO A O 1
ATOM 588 N N . GLU A 1 73 ? -12.948 6.582 2.850 1.00 59.41 73 GLU A N 1
ATOM 589 C CA . GLU A 1 73 ? -11.801 5.706 2.847 1.00 59.41 73 GLU A CA 1
ATOM 590 C C . GLU A 1 73 ? -10.654 6.610 2.463 1.00 59.41 73 GLU A C 1
ATOM 592 O O . GLU A 1 73 ? -10.695 7.176 1.371 1.00 59.41 73 GLU A O 1
ATOM 597 N N . VAL A 1 74 ? -9.778 6.927 3.433 1.00 57.75 74 VAL A N 1
ATOM 598 C CA . VAL A 1 74 ? -8.793 8.001 3.280 1.00 57.75 74 VAL A CA 1
ATOM 599 C C . VAL A 1 74 ? -7.998 7.537 2.104 1.00 57.75 74 VAL A C 1
ATOM 601 O O . VAL A 1 74 ? -7.214 6.613 2.316 1.00 57.75 74 VAL A O 1
ATOM 604 N N . ARG A 1 75 ? -8.320 8.078 0.914 1.00 53.50 75 ARG A N 1
ATOM 605 C CA . ARG A 1 75 ? -8.040 7.481 -0.391 1.00 53.50 75 ARG A CA 1
ATOM 606 C C . ARG A 1 75 ? -6.591 7.150 -0.295 1.00 53.50 75 ARG A C 1
ATOM 608 O O . ARG A 1 75 ? -5.788 8.088 -0.285 1.00 53.50 75 ARG A O 1
ATOM 615 N N . ARG A 1 76 ? -6.293 5.878 0.021 1.00 54.59 76 ARG A N 1
ATOM 616 C CA . ARG A 1 76 ? -4.966 5.517 0.511 1.00 54.59 76 ARG A CA 1
ATOM 617 C C . ARG A 1 76 ? -4.158 5.939 -0.669 1.00 54.59 76 ARG A C 1
ATOM 619 O O . ARG A 1 76 ? -4.386 5.409 -1.752 1.00 54.59 76 ARG A O 1
ATOM 626 N N . ARG A 1 77 ? -3.359 6.993 -0.506 1.00 52.41 77 ARG A N 1
ATOM 627 C CA . ARG A 1 77 ? -2.462 7.425 -1.551 1.00 52.41 77 ARG A CA 1
ATOM 628 C C . ARG A 1 77 ? -1.542 6.224 -1.673 1.00 52.41 77 ARG A C 1
ATOM 630 O O . ARG A 1 77 ? -0.512 6.146 -1.024 1.00 52.41 77 ARG A O 1
ATOM 637 N N . THR A 1 78 ? -1.927 5.305 -2.544 1.00 53.09 78 THR A N 1
ATOM 638 C CA . THR A 1 78 ? -1.112 4.335 -3.245 1.00 53.09 78 THR A CA 1
ATOM 639 C C . THR A 1 78 ? -0.116 5.076 -4.137 1.00 53.09 78 THR A C 1
ATOM 641 O O . THR A 1 78 ? 0.513 4.481 -4.987 1.00 53.09 78 THR A O 1
ATOM 644 N N . ALA A 1 79 ? 0.205 6.337 -3.830 1.00 51.72 79 ALA A N 1
ATOM 645 C CA . ALA A 1 79 ? 1.579 6.796 -3.780 1.00 51.72 79 ALA A CA 1
ATOM 646 C C . ALA A 1 79 ? 2.387 6.059 -2.685 1.00 51.72 79 ALA A C 1
ATOM 648 O O . ALA A 1 79 ? 3.219 6.653 -2.004 1.00 51.72 79 ALA A O 1
ATOM 649 N N . HIS A 1 80 ? 2.266 4.730 -2.602 1.00 51.00 80 HIS A N 1
ATOM 650 C CA . HIS A 1 80 ? 3.471 3.926 -2.520 1.00 51.00 80 HIS A CA 1
ATOM 651 C C . HIS A 1 80 ? 4.162 4.131 -3.875 1.00 51.00 80 HIS A C 1
ATOM 653 O O . HIS A 1 80 ? 4.125 3.290 -4.764 1.00 51.00 80 HIS A O 1
ATOM 659 N N . ARG A 1 81 ? 4.767 5.319 -4.046 1.00 52.06 81 ARG A N 1
ATOM 660 C CA . ARG A 1 81 ? 5.952 5.472 -4.872 1.00 52.06 81 ARG A CA 1
ATOM 661 C C . ARG A 1 81 ? 6.930 4.508 -4.226 1.00 52.06 81 ARG A C 1
ATOM 663 O O . ARG A 1 81 ? 7.650 4.888 -3.304 1.00 52.06 81 ARG A O 1
ATOM 670 N N . SER A 1 82 ? 6.871 3.243 -4.627 1.00 53.97 82 SER A N 1
ATOM 671 C CA . SER A 1 82 ? 7.958 2.309 -4.449 1.00 53.97 82 SER A CA 1
ATOM 672 C C . SER A 1 82 ? 9.137 3.026 -5.073 1.00 53.97 82 SER A C 1
ATOM 674 O O . SER A 1 82 ? 9.257 3.117 -6.296 1.00 53.97 82 SER A O 1
ATOM 676 N N . SER A 1 83 ? 9.931 3.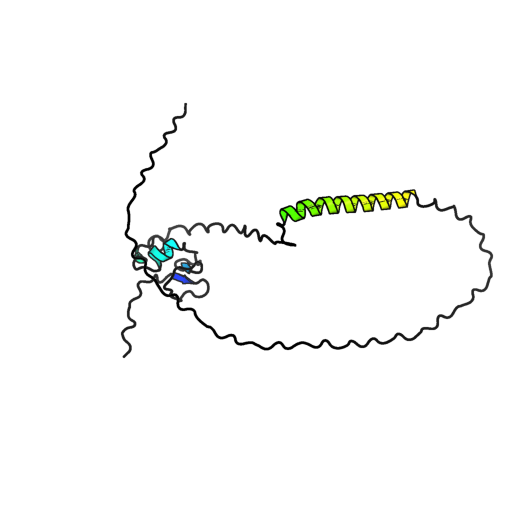673 -4.225 1.00 52.53 83 SER A N 1
ATOM 677 C CA . SER A 1 83 ? 11.216 4.212 -4.618 1.00 52.53 83 SER A CA 1
ATOM 678 C C . SER A 1 83 ? 12.076 2.986 -4.870 1.00 52.53 83 SER A C 1
ATOM 680 O O . SER A 1 83 ? 12.823 2.536 -4.010 1.00 52.53 83 SER A O 1
ATOM 682 N N . ALA A 1 84 ? 11.854 2.366 -6.026 1.00 57.91 84 ALA A N 1
ATOM 683 C CA . ALA A 1 84 ? 12.653 1.274 -6.516 1.00 57.91 84 ALA A CA 1
ATOM 684 C C . ALA A 1 84 ? 14.039 1.871 -6.721 1.00 57.91 84 ALA A C 1
ATOM 686 O O . ALA A 1 84 ? 14.294 2.580 -7.685 1.00 57.91 84 ALA A O 1
ATOM 687 N N . ARG A 1 85 ? 14.912 1.718 -5.732 1.00 56.00 85 ARG A N 1
ATOM 688 C CA . ARG A 1 85 ? 16.292 2.172 -5.844 1.00 56.00 85 ARG A CA 1
ATOM 689 C C . ARG A 1 85 ? 16.993 1.174 -6.749 1.00 56.00 85 ARG A C 1
ATOM 691 O O . ARG A 1 85 ? 17.405 0.114 -6.297 1.00 56.00 85 ARG A O 1
ATOM 698 N N . ILE A 1 86 ? 17.080 1.498 -8.029 1.00 59.31 86 ILE A N 1
ATOM 699 C CA . ILE A 1 86 ? 17.902 0.757 -8.981 1.00 59.31 86 ILE A CA 1
ATOM 700 C C . ILE A 1 86 ? 19.310 1.357 -8.866 1.00 59.31 86 ILE A C 1
ATOM 702 O O . ILE A 1 86 ? 19.467 2.573 -8.969 1.00 59.31 86 ILE A O 1
ATOM 706 N N . LEU A 1 87 ? 20.320 0.532 -8.565 1.00 72.94 87 LEU A N 1
ATOM 707 C CA . LEU A 1 87 ? 21.722 0.960 -8.382 1.00 72.94 87 LEU A CA 1
ATOM 708 C C . LEU A 1 87 ? 21.935 2.044 -7.296 1.00 72.94 87 LEU A C 1
ATOM 710 O O . LEU A 1 87 ? 22.794 2.913 -7.416 1.00 72.94 87 LEU A O 1
ATOM 714 N N . GLY A 1 88 ? 21.132 2.034 -6.226 1.00 70.75 88 GLY A N 1
ATOM 715 C CA . GLY A 1 88 ? 21.293 2.972 -5.103 1.00 70.75 88 GLY A CA 1
ATOM 716 C C . GLY A 1 88 ? 20.911 4.430 -5.404 1.00 70.75 88 GLY A C 1
ATOM 717 O O . GLY A 1 88 ? 20.931 5.261 -4.498 1.00 70.75 88 GLY A O 1
ATOM 718 N N . MET A 1 89 ? 20.492 4.743 -6.633 1.00 77.06 89 MET A N 1
ATOM 719 C CA . MET A 1 89 ? 20.055 6.078 -7.039 1.00 77.06 89 MET A CA 1
ATOM 720 C C . MET A 1 89 ? 18.524 6.166 -7.142 1.00 77.06 89 MET A C 1
ATOM 722 O O . MET A 1 89 ? 17.850 5.176 -7.443 1.00 77.06 89 MET A O 1
ATOM 726 N N . PRO A 1 90 ? 17.923 7.344 -6.884 1.00 77.38 90 PRO A N 1
ATOM 727 C CA . PRO A 1 90 ? 16.499 7.535 -7.115 1.00 77.38 90 PRO A CA 1
ATOM 728 C C . PRO A 1 90 ? 16.208 7.443 -8.620 1.00 77.38 90 PRO A C 1
ATOM 730 O O . PRO A 1 90 ? 16.804 8.176 -9.408 1.00 77.38 90 PRO A O 1
ATOM 733 N N . VAL A 1 91 ? 15.243 6.595 -8.999 1.00 79.62 91 VAL A N 1
ATOM 734 C CA . VAL A 1 91 ? 14.737 6.392 -10.377 1.00 79.62 91 VAL A CA 1
ATOM 735 C C . VAL A 1 91 ? 14.701 7.657 -11.244 1.00 79.62 91 VAL A C 1
ATOM 737 O O . VAL A 1 91 ? 15.214 7.596 -12.359 1.00 79.62 91 VAL A O 1
ATOM 740 N N . PRO A 1 92 ? 14.164 8.813 -10.788 1.00 82.25 92 PRO A N 1
ATOM 741 C CA . PRO A 1 92 ? 14.115 10.002 -11.640 1.00 82.25 92 PRO A CA 1
ATOM 742 C C . PRO A 1 92 ? 15.500 10.514 -12.054 1.00 82.25 92 PRO A C 1
ATOM 744 O O . PRO A 1 92 ? 15.648 10.982 -13.176 1.00 82.25 92 PRO A O 1
ATOM 747 N N . ARG A 1 93 ? 16.520 10.391 -11.191 1.00 85.62 93 ARG A N 1
ATOM 748 C CA . ARG A 1 93 ? 17.897 10.778 -11.536 1.00 85.62 93 ARG A CA 1
ATOM 749 C C . ARG A 1 93 ? 18.548 9.769 -12.473 1.00 85.62 93 ARG A C 1
ATOM 751 O O . ARG A 1 93 ? 19.291 10.152 -13.363 1.00 85.62 93 ARG A O 1
ATOM 758 N N . PHE A 1 94 ? 18.262 8.482 -12.296 1.00 86.25 94 PHE A N 1
ATOM 759 C CA . PHE A 1 94 ? 18.772 7.467 -13.214 1.00 86.25 94 PHE A CA 1
ATOM 760 C C . PHE A 1 94 ? 18.209 7.671 -14.626 1.00 86.25 94 PHE A C 1
ATOM 762 O O . PHE A 1 94 ? 18.978 7.743 -15.580 1.00 86.25 94 PHE A O 1
ATOM 769 N N . LEU A 1 95 ? 16.890 7.867 -14.760 1.00 89.38 95 LEU A N 1
ATOM 770 C CA . LEU A 1 95 ? 16.279 8.149 -16.062 1.00 89.38 95 LEU A CA 1
ATOM 771 C C . LEU A 1 95 ? 16.800 9.449 -16.686 1.00 89.38 95 LEU A C 1
ATOM 773 O O . LEU A 1 95 ? 17.020 9.472 -17.894 1.00 89.38 95 LEU A O 1
ATOM 777 N N . SER A 1 96 ? 17.048 10.503 -15.896 1.00 93.38 96 SER A N 1
ATOM 778 C CA . SER A 1 96 ? 17.556 11.767 -16.446 1.00 93.38 96 SER A CA 1
ATOM 779 C C . SER A 1 96 ? 18.937 11.644 -17.092 1.00 93.38 96 SER A C 1
ATOM 781 O O . SER A 1 96 ? 19.242 12.436 -17.974 1.00 93.38 96 SER A O 1
ATOM 783 N N . TYR A 1 97 ? 19.758 10.666 -16.693 1.00 93.06 97 TYR A N 1
ATOM 784 C CA . TYR A 1 97 ? 21.066 10.411 -17.312 1.00 93.06 97 TYR A CA 1
ATOM 785 C C . TYR A 1 97 ? 21.031 9.284 -18.347 1.00 93.06 97 TYR A C 1
ATOM 787 O O . TYR A 1 97 ? 21.681 9.387 -19.384 1.00 93.06 97 TYR A O 1
ATOM 795 N N . ALA A 1 98 ? 20.257 8.226 -18.099 1.00 92.88 98 ALA A N 1
ATOM 796 C CA . ALA A 1 98 ? 20.182 7.072 -18.989 1.00 92.88 98 ALA A CA 1
ATOM 797 C C . ALA A 1 98 ? 19.550 7.422 -20.345 1.00 92.88 98 ALA A C 1
ATOM 799 O O . ALA A 1 98 ? 20.038 6.973 -21.378 1.00 92.88 98 ALA A O 1
ATOM 800 N N . VAL A 1 99 ? 18.501 8.252 -20.357 1.00 96.31 99 VAL A N 1
ATOM 801 C CA . VAL A 1 99 ? 17.806 8.651 -21.592 1.00 96.31 99 VAL A CA 1
ATOM 802 C C . VAL A 1 99 ? 18.709 9.436 -22.556 1.00 96.31 99 VAL A C 1
ATOM 804 O O . VAL A 1 99 ? 18.811 9.014 -23.708 1.00 96.31 99 VAL A O 1
ATOM 807 N N . PRO A 1 100 ? 19.397 10.528 -22.155 1.00 97.50 100 PRO A N 1
ATOM 808 C CA . PRO A 1 100 ? 20.272 11.246 -23.080 1.00 97.50 100 PRO A CA 1
ATOM 809 C C . PRO A 1 100 ? 21.472 10.402 -23.527 1.00 97.50 100 PRO A C 1
ATOM 811 O O . PRO A 1 100 ? 21.836 10.464 -24.696 1.00 97.50 100 PRO A O 1
ATOM 814 N N . MET A 1 101 ? 22.050 9.572 -22.649 1.00 97.06 101 MET A N 1
ATOM 815 C CA . MET A 1 101 ? 23.130 8.652 -23.037 1.00 97.06 101 MET A CA 1
ATOM 816 C C . MET A 1 101 ? 22.673 7.636 -24.086 1.00 97.06 101 MET A C 1
ATOM 818 O O . MET A 1 101 ? 23.362 7.431 -25.084 1.00 97.06 101 MET A O 1
ATOM 822 N N . LEU A 1 102 ? 21.491 7.041 -23.904 1.00 97.88 102 LEU A N 1
ATOM 823 C CA . LEU A 1 102 ? 20.916 6.110 -24.872 1.00 97.88 102 LEU A CA 1
ATOM 824 C C . LEU A 1 102 ? 20.610 6.801 -26.209 1.00 97.88 102 LEU A C 1
ATOM 826 O O . LEU A 1 102 ? 20.896 6.237 -27.261 1.00 97.88 102 LEU A O 1
ATOM 830 N N . LEU A 1 103 ? 20.080 8.028 -26.184 1.00 98.25 103 LEU A N 1
ATOM 831 C CA . LEU A 1 103 ? 19.833 8.813 -27.398 1.00 98.25 103 LEU A CA 1
ATOM 832 C C . LEU A 1 103 ? 21.128 9.137 -28.152 1.00 98.25 103 LEU A C 1
ATOM 834 O O . LEU A 1 103 ? 21.173 8.969 -29.369 1.00 98.25 103 LEU A O 1
ATOM 838 N N . LEU A 1 104 ? 22.184 9.551 -27.445 1.00 98.25 104 LEU A N 1
ATOM 839 C CA . LEU A 1 104 ? 23.498 9.795 -28.046 1.00 98.25 104 LEU A CA 1
ATOM 840 C C . LEU A 1 104 ? 24.085 8.519 -28.658 1.00 98.25 104 LEU A C 1
ATOM 842 O O . LEU A 1 104 ? 24.626 8.563 -29.760 1.00 98.25 104 LEU A O 1
ATOM 846 N N . PHE A 1 105 ? 23.937 7.380 -27.979 1.00 98.19 105 PHE A N 1
ATOM 847 C CA . PHE A 1 105 ? 24.381 6.088 -28.495 1.00 98.19 105 PHE A CA 1
ATOM 848 C C . PHE A 1 105 ? 23.640 5.701 -29.781 1.00 98.19 105 PHE A C 1
ATOM 850 O O . PHE A 1 105 ? 24.275 5.358 -30.776 1.00 98.19 105 PHE A O 1
ATOM 857 N N . ILE A 1 106 ? 22.308 5.817 -29.797 1.00 98.50 106 ILE A N 1
ATOM 858 C CA . ILE A 1 106 ? 21.499 5.543 -30.993 1.00 98.50 106 ILE A CA 1
ATOM 859 C C . ILE A 1 106 ? 21.907 6.475 -32.141 1.00 98.50 106 ILE A C 1
ATOM 861 O O . ILE A 1 106 ? 22.118 6.006 -33.257 1.00 98.50 106 ILE A O 1
ATOM 865 N N . ALA A 1 107 ? 22.081 7.774 -31.877 1.00 98.44 107 ALA A N 1
ATOM 866 C CA . ALA A 1 107 ? 22.516 8.734 -32.890 1.00 98.44 107 ALA A CA 1
ATOM 867 C C . ALA A 1 107 ? 23.893 8.379 -33.479 1.00 98.44 107 ALA A C 1
ATOM 869 O O . ALA A 1 107 ? 24.071 8.441 -34.695 1.00 98.44 107 ALA A O 1
ATOM 870 N N . ALA A 1 108 ? 24.844 7.946 -32.645 1.00 98.44 108 ALA A N 1
ATOM 871 C CA . ALA A 1 108 ? 26.165 7.513 -33.092 1.00 98.44 108 ALA A CA 1
ATOM 872 C C . ALA A 1 108 ? 26.105 6.253 -33.976 1.00 98.44 108 ALA A C 1
ATOM 874 O O . ALA A 1 108 ? 26.788 6.193 -34.998 1.00 98.44 108 ALA A O 1
ATOM 875 N N . VAL A 1 109 ? 25.263 5.273 -33.625 1.00 98.25 109 VAL A N 1
ATOM 876 C CA . VAL A 1 109 ? 25.046 4.055 -34.430 1.00 98.25 109 VAL A CA 1
ATOM 877 C C . VAL A 1 109 ? 24.398 4.382 -35.777 1.00 98.25 109 VAL A C 1
ATOM 879 O O . VAL A 1 109 ? 24.788 3.835 -36.805 1.00 98.25 109 VAL A O 1
ATOM 882 N N . VAL A 1 110 ? 23.429 5.298 -35.804 1.00 98.25 110 VAL A N 1
ATOM 883 C CA . VAL A 1 110 ? 22.800 5.733 -37.059 1.00 98.25 110 VAL A CA 1
ATOM 884 C C . VAL A 1 110 ? 23.805 6.479 -37.939 1.00 98.25 110 VAL A C 1
ATOM 886 O O . VAL A 1 110 ? 23.895 6.201 -39.133 1.00 98.25 110 VAL A O 1
ATOM 889 N N . ALA A 1 111 ? 24.600 7.383 -37.363 1.00 97.81 111 ALA A N 1
ATOM 890 C CA . ALA A 1 111 ? 25.625 8.116 -38.100 1.00 97.81 111 ALA A CA 1
ATOM 891 C C . ALA A 1 111 ? 26.695 7.183 -38.690 1.00 97.81 111 ALA A C 1
ATOM 893 O O . ALA A 1 111 ? 27.078 7.348 -39.849 1.00 97.81 111 ALA A O 1
ATOM 894 N N . SER A 1 112 ? 27.147 6.177 -37.932 1.00 97.12 112 SER A N 1
ATOM 895 C CA . SER A 1 112 ? 28.116 5.196 -38.430 1.00 97.12 112 SER A CA 1
ATOM 896 C C . SER A 1 112 ? 27.532 4.332 -39.548 1.00 97.12 112 SER A C 1
ATOM 898 O O . SER A 1 112 ? 28.200 4.115 -40.557 1.00 97.12 112 SER A O 1
ATOM 900 N N . TYR A 1 113 ? 26.271 3.909 -39.428 1.00 97.38 113 TYR A N 1
ATOM 901 C CA . TYR A 1 113 ? 25.574 3.174 -40.481 1.00 97.38 113 TYR A CA 1
ATOM 902 C C . TYR A 1 113 ? 25.476 3.984 -41.782 1.00 97.38 113 TYR A C 1
ATOM 904 O O . TYR A 1 113 ? 25.804 3.477 -42.854 1.00 97.38 113 TYR A O 1
ATOM 912 N N . VAL A 1 114 ? 25.089 5.259 -41.691 1.00 96.75 114 VAL A N 1
ATOM 913 C CA . VAL A 1 114 ? 25.026 6.173 -42.843 1.00 96.75 114 VAL A CA 1
ATOM 914 C C . VAL A 1 114 ? 26.408 6.354 -43.479 1.00 96.75 114 VAL A C 1
ATOM 916 O O . VAL A 1 114 ? 26.534 6.306 -44.701 1.00 96.75 114 VAL A O 1
ATOM 919 N N . LEU A 1 115 ? 27.462 6.489 -42.670 1.00 96.50 115 LEU A N 1
ATOM 920 C CA . LEU A 1 115 ? 28.831 6.604 -43.172 1.00 96.50 115 LEU A CA 1
ATOM 921 C C . LEU A 1 115 ? 29.270 5.346 -43.939 1.00 96.50 115 LEU A C 1
ATOM 923 O O . LEU A 1 115 ? 29.854 5.467 -45.012 1.00 96.50 115 LEU A O 1
ATOM 927 N N . VAL A 1 116 ? 28.953 4.148 -43.437 1.00 95.50 116 VAL A N 1
ATOM 928 C CA . VAL A 1 116 ? 29.253 2.879 -44.127 1.00 95.50 116 VAL A CA 1
ATOM 929 C C . VAL A 1 116 ? 28.503 2.781 -45.454 1.00 95.50 116 VAL A C 1
ATOM 931 O O . VAL A 1 116 ? 29.088 2.358 -46.445 1.00 95.50 116 VAL A O 1
ATOM 934 N N . GLN A 1 117 ? 27.241 3.212 -45.500 1.00 94.06 117 GLN A N 1
ATOM 935 C CA . GLN A 1 117 ? 26.456 3.223 -46.737 1.00 94.06 117 GLN A CA 1
ATOM 936 C C . GLN A 1 117 ? 27.050 4.166 -47.793 1.00 94.06 117 GLN A C 1
ATOM 938 O O . GLN A 1 117 ? 27.096 3.819 -48.969 1.00 94.06 117 GLN A O 1
ATOM 943 N N . HIS A 1 118 ? 27.555 5.334 -47.388 1.00 92.38 118 HIS A N 1
ATOM 944 C CA . HIS A 1 118 ? 28.198 6.271 -48.315 1.00 92.38 118 HIS A CA 1
ATOM 945 C C . HIS A 1 118 ? 29.604 5.848 -48.748 1.00 92.38 118 HIS A C 1
ATOM 947 O O . HIS A 1 118 ? 30.032 6.204 -49.843 1.00 92.38 118 HIS A O 1
ATOM 953 N N . MET A 1 119 ? 30.317 5.097 -47.908 1.00 90.25 119 MET A N 1
ATOM 954 C CA . MET A 1 119 ? 31.649 4.568 -48.217 1.00 90.25 119 MET A CA 1
ATOM 955 C C . MET A 1 119 ? 31.603 3.194 -48.896 1.00 90.25 119 MET A C 1
ATOM 957 O O . MET A 1 119 ? 32.653 2.668 -49.266 1.00 90.25 119 MET A O 1
ATOM 961 N N . ALA A 1 120 ? 30.419 2.594 -49.057 1.00 84.56 120 ALA A N 1
ATOM 962 C CA . ALA A 1 120 ? 30.278 1.339 -49.773 1.00 84.56 120 ALA A CA 1
ATOM 963 C C . ALA A 1 120 ? 30.719 1.562 -51.231 1.00 84.56 120 ALA A C 1
ATOM 965 O O . ALA A 1 120 ? 30.134 2.403 -51.923 1.00 84.56 120 ALA A O 1
ATOM 966 N N . PRO A 1 121 ? 31.763 0.857 -51.709 1.00 78.06 121 PRO A N 1
ATOM 967 C CA . PRO A 1 121 ? 32.226 1.013 -53.076 1.00 78.06 121 PRO A CA 1
ATOM 968 C C . PRO A 1 121 ? 31.066 0.695 -54.011 1.00 78.06 121 PRO A C 1
ATOM 970 O O . PRO A 1 121 ? 30.375 -0.312 -53.836 1.00 78.06 121 PRO A O 1
ATOM 973 N N . THR A 1 122 ? 30.840 1.577 -54.985 1.00 79.06 122 THR A N 1
ATOM 974 C CA . THR A 1 122 ? 29.819 1.384 -56.013 1.00 79.06 122 THR A CA 1
ATOM 975 C C . THR A 1 122 ? 30.021 -0.016 -56.585 1.00 79.06 122 THR A C 1
ATOM 977 O O . THR A 1 122 ? 31.151 -0.315 -56.986 1.00 79.06 122 THR A O 1
ATOM 980 N N . PRO A 1 123 ? 29.003 -0.900 -56.572 1.00 77.06 123 PRO A N 1
ATOM 981 C CA . PRO A 1 123 ? 29.169 -2.231 -57.127 1.00 77.06 123 PRO A CA 1
ATOM 982 C C . PRO A 1 123 ? 29.583 -2.041 -58.582 1.00 77.06 123 PRO A C 1
ATOM 984 O O . PRO A 1 123 ? 28.810 -1.526 -59.391 1.00 77.06 123 PRO A O 1
ATOM 987 N N . LEU A 1 124 ? 30.845 -2.365 -58.882 1.00 77.75 124 LEU A N 1
ATOM 988 C CA . LEU A 1 124 ? 31.357 -2.318 -60.242 1.00 77.75 124 LEU A CA 1
ATOM 989 C C . LEU A 1 124 ? 30.394 -3.152 -61.089 1.00 77.75 124 LEU A C 1
ATOM 991 O O . LEU A 1 124 ? 30.021 -4.248 -60.651 1.00 77.75 124 LEU A O 1
ATOM 995 N N . PRO A 1 125 ? 29.949 -2.651 -62.256 1.00 74.06 125 PRO A N 1
ATOM 996 C CA . PRO A 1 125 ? 29.104 -3.438 -63.130 1.00 74.06 125 PRO A CA 1
ATOM 997 C C . PRO A 1 125 ? 29.865 -4.726 -63.419 1.00 74.06 125 PRO A C 1
ATOM 999 O O . PRO A 1 125 ? 30.957 -4.698 -63.987 1.00 74.06 125 PRO A O 1
ATOM 1002 N N . ILE A 1 126 ? 29.317 -5.844 -62.948 1.00 71.44 126 ILE A N 1
ATOM 1003 C CA . ILE A 1 126 ? 29.823 -7.173 -63.252 1.00 71.44 126 ILE A CA 1
ATOM 1004 C C . ILE A 1 126 ? 29.706 -7.276 -64.769 1.00 71.44 126 ILE A C 1
ATOM 1006 O O . ILE A 1 126 ? 28.618 -7.491 -65.302 1.00 71.44 126 ILE A O 1
ATOM 1010 N N . ALA A 1 127 ? 30.809 -7.024 -65.474 1.00 65.38 127 ALA A N 1
ATOM 1011 C CA . ALA A 1 127 ? 30.895 -7.309 -66.888 1.00 65.38 127 ALA A CA 1
ATOM 1012 C C . ALA A 1 127 ? 30.543 -8.791 -67.022 1.00 65.38 127 ALA A C 1
ATOM 1014 O O . ALA A 1 127 ? 31.195 -9.635 -66.407 1.00 65.38 127 ALA A O 1
ATOM 1015 N N . PHE A 1 128 ? 29.452 -9.081 -67.732 1.00 63.81 128 PHE A N 1
ATOM 1016 C CA . PHE A 1 128 ? 28.998 -10.436 -68.010 1.00 63.81 128 PHE A CA 1
ATOM 1017 C C . PHE A 1 128 ? 30.170 -11.218 -68.599 1.00 63.81 128 PHE A C 1
ATOM 1019 O O . PHE A 1 128 ? 30.517 -11.045 -69.765 1.00 63.81 128 PHE A O 1
ATOM 1026 N N . ILE A 1 129 ? 30.803 -12.059 -67.782 1.00 62.50 129 ILE A N 1
ATOM 1027 C CA . ILE A 1 129 ? 31.765 -13.034 -68.273 1.00 62.50 129 ILE A CA 1
ATOM 1028 C C . ILE A 1 129 ? 30.913 -14.068 -69.015 1.00 62.50 129 ILE A C 1
ATOM 1030 O O . ILE A 1 129 ? 30.071 -14.710 -68.374 1.00 62.50 129 ILE A O 1
ATOM 1034 N N . PRO A 1 130 ? 31.052 -14.218 -70.346 1.00 60.06 130 PRO A N 1
ATOM 1035 C CA . PRO A 1 130 ? 30.331 -15.247 -71.072 1.00 60.06 130 PRO A CA 1
ATOM 1036 C C . PRO A 1 130 ? 30.679 -16.596 -70.445 1.00 60.06 130 PRO A C 1
ATOM 1038 O O . PRO A 1 130 ? 31.845 -16.967 -70.315 1.00 60.06 130 PRO A O 1
ATOM 1041 N N . THR A 1 131 ? 29.646 -17.295 -69.984 1.00 58.97 131 THR A N 1
ATOM 1042 C CA . THR A 1 131 ? 29.760 -18.618 -69.379 1.00 58.97 131 THR A CA 1
ATOM 1043 C C . THR A 1 131 ? 30.307 -19.578 -70.431 1.00 58.97 131 THR A C 1
ATOM 1045 O O . THR A 1 131 ? 29.576 -20.005 -71.320 1.00 58.97 131 THR A O 1
ATOM 1048 N N . LEU A 1 132 ? 31.602 -19.895 -70.356 1.00 61.78 132 LEU A N 1
ATOM 1049 C CA . LEU A 1 132 ? 32.175 -20.995 -71.124 1.00 61.78 132 LEU A CA 1
ATOM 1050 C C . LEU A 1 132 ? 31.568 -22.309 -70.597 1.00 61.78 132 LEU A C 1
ATOM 1052 O O . LEU A 1 132 ? 31.666 -22.581 -69.396 1.00 61.78 132 LEU A O 1
ATOM 1056 N N . PRO A 1 133 ? 30.933 -23.127 -71.451 1.00 59.47 133 PRO A N 1
ATOM 1057 C CA . PRO A 1 133 ? 30.408 -24.415 -71.039 1.00 59.47 133 PRO A CA 1
ATOM 1058 C C . PRO A 1 133 ? 31.556 -25.419 -70.915 1.00 59.47 133 PRO A C 1
ATOM 1060 O O . PRO A 1 133 ? 32.305 -25.643 -71.861 1.00 59.47 133 PRO A O 1
ATOM 1063 N N . GLY A 1 134 ? 31.644 -26.072 -69.757 1.00 65.00 134 GLY A N 1
ATOM 1064 C CA . GLY A 1 134 ? 32.373 -27.329 -69.622 1.00 65.00 134 GLY A CA 1
ATOM 1065 C C . GLY A 1 134 ? 33.699 -27.234 -68.880 1.00 65.00 134 GLY A C 1
ATOM 1066 O O . GLY A 1 134 ? 34.761 -27.366 -69.476 1.00 65.00 134 GLY A O 1
ATOM 1067 N N . THR A 1 135 ? 33.621 -27.171 -67.552 1.00 59.97 135 THR A N 1
ATOM 1068 C CA . THR A 1 135 ? 34.685 -27.726 -66.709 1.00 59.97 135 THR A CA 1
ATOM 1069 C C . THR A 1 135 ? 34.031 -28.618 -65.653 1.00 59.97 135 THR A C 1
ATOM 1071 O O . THR A 1 135 ? 33.164 -28.137 -64.916 1.00 59.97 135 THR A O 1
ATOM 1074 N N . PRO A 1 136 ? 34.366 -29.920 -65.585 1.00 61.25 136 PRO A N 1
ATOM 1075 C CA . PRO A 1 136 ? 33.799 -30.827 -64.596 1.00 61.25 136 PRO A CA 1
ATOM 1076 C C . PRO A 1 136 ? 34.199 -30.367 -63.192 1.00 61.25 136 PRO A C 1
ATOM 1078 O O . PRO A 1 136 ? 35.375 -30.303 -62.838 1.00 61.25 136 PRO A O 1
ATOM 1081 N N . ARG A 1 137 ? 33.188 -30.011 -62.399 1.00 62.81 137 ARG A N 1
ATOM 1082 C CA . ARG A 1 137 ? 33.324 -29.611 -61.001 1.00 62.81 137 ARG A CA 1
ATOM 1083 C C . ARG A 1 137 ? 33.748 -30.834 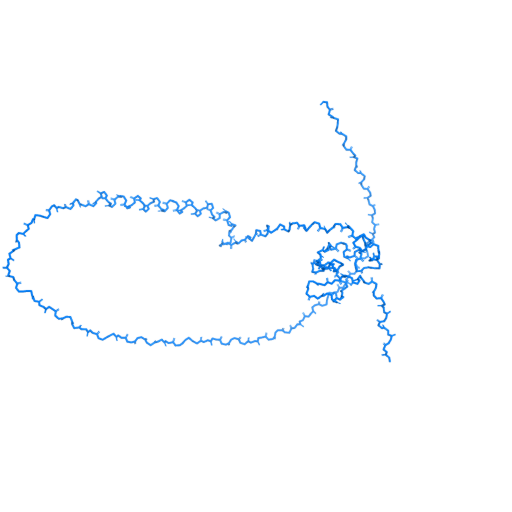-60.178 1.00 62.81 137 ARG A C 1
ATOM 1085 O O . ARG A 1 137 ? 32.999 -31.811 -60.169 1.00 62.81 137 ARG A O 1
ATOM 1092 N N . PRO A 1 138 ? 34.892 -30.812 -59.473 1.00 60.31 138 PRO A N 1
ATOM 1093 C CA . PRO A 1 138 ? 35.225 -31.876 -58.540 1.00 60.31 138 PRO A CA 1
ATOM 1094 C C . PRO A 1 138 ? 34.227 -31.857 -57.379 1.00 60.31 138 PRO A C 1
ATOM 1096 O O . PRO A 1 138 ? 34.093 -30.876 -56.642 1.00 60.31 138 PRO A O 1
ATOM 1099 N N . THR A 1 139 ? 33.491 -32.955 -57.251 1.00 63.44 139 THR A N 1
ATOM 1100 C CA . THR A 1 139 ? 32.615 -33.256 -56.122 1.00 63.44 139 THR A CA 1
ATOM 1101 C C . THR A 1 139 ? 33.487 -33.512 -54.898 1.00 63.44 139 THR A C 1
ATOM 1103 O O . THR A 1 139 ? 34.022 -34.604 -54.726 1.00 63.44 139 THR A O 1
ATOM 1106 N N . HIS A 1 140 ? 33.663 -32.506 -54.043 1.00 59.34 140 HIS A N 1
ATOM 1107 C CA . HIS A 1 140 ? 34.225 -32.732 -52.716 1.00 59.34 140 HIS A CA 1
ATOM 1108 C C . HIS A 1 140 ? 33.127 -33.299 -51.813 1.00 59.34 140 HIS A C 1
ATOM 1110 O O . HIS A 1 140 ? 32.235 -32.584 -51.360 1.00 59.34 140 HIS A O 1
ATOM 1116 N N . THR A 1 141 ? 33.194 -34.609 -51.584 1.00 70.12 141 THR A N 1
ATOM 1117 C CA . THR A 1 141 ? 32.416 -35.324 -50.571 1.00 70.12 141 THR A CA 1
ATOM 1118 C C . THR A 1 141 ? 32.853 -34.840 -49.190 1.00 70.12 141 THR A C 1
ATOM 1120 O O . THR A 1 141 ? 33.988 -35.070 -48.777 1.00 70.12 141 THR A O 1
ATOM 1123 N N . ALA A 1 142 ? 31.969 -34.144 -48.476 1.00 57.03 142 ALA A N 1
ATOM 1124 C CA . ALA A 1 142 ? 32.199 -33.775 -47.087 1.00 57.03 142 ALA A CA 1
ATOM 1125 C C . ALA A 1 142 ? 32.017 -35.013 -46.194 1.00 57.03 142 ALA A C 1
ATOM 1127 O O . ALA A 1 142 ? 30.907 -35.515 -46.026 1.00 57.03 142 ALA A O 1
ATOM 1128 N N . THR A 1 143 ? 33.117 -35.514 -45.634 1.00 68.38 143 THR A N 1
ATOM 1129 C CA . THR A 1 143 ? 33.111 -36.558 -44.604 1.00 68.38 143 THR A CA 1
ATOM 1130 C C . THR A 1 143 ? 32.553 -35.976 -43.307 1.00 68.38 143 THR A C 1
ATOM 1132 O O . THR A 1 143 ? 33.154 -35.079 -42.718 1.00 68.38 143 THR A O 1
ATOM 1135 N N . ALA A 1 144 ? 31.403 -36.482 -42.861 1.00 60.50 144 ALA A N 1
ATOM 1136 C CA . ALA A 1 144 ? 30.832 -36.144 -41.564 1.00 60.50 144 ALA A CA 1
ATOM 1137 C C . ALA A 1 144 ? 31.712 -36.724 -40.445 1.00 60.50 144 ALA A C 1
ATOM 1139 O O . ALA A 1 144 ? 31.852 -37.940 -40.320 1.00 60.50 144 ALA A O 1
ATOM 1140 N N . THR A 1 145 ? 32.317 -35.859 -39.635 1.00 69.81 145 THR A N 1
ATOM 1141 C CA . THR A 1 145 ? 32.968 -36.257 -38.386 1.00 69.81 145 THR A CA 1
ATOM 1142 C C . THR A 1 145 ? 31.916 -36.419 -37.280 1.00 69.81 145 THR A C 1
ATOM 1144 O O . THR A 1 145 ? 30.994 -35.604 -37.184 1.00 69.81 145 THR A O 1
ATOM 1147 N N . PRO A 1 146 ? 32.003 -37.469 -36.443 1.00 72.38 146 PRO A N 1
ATOM 1148 C CA . PRO A 1 146 ? 31.056 -37.685 -35.355 1.00 72.38 146 PRO A CA 1
ATOM 1149 C C . PRO A 1 146 ? 31.243 -36.633 -34.253 1.00 72.38 146 PRO A C 1
ATOM 1151 O O . PRO A 1 146 ? 32.354 -36.378 -33.788 1.00 72.38 146 PRO A O 1
ATOM 1154 N N . PHE A 1 147 ? 30.130 -36.020 -33.851 1.00 63.12 147 PHE A N 1
ATOM 1155 C CA . PHE A 1 147 ? 30.047 -35.039 -32.770 1.00 63.12 147 PHE A CA 1
ATOM 1156 C C . PHE A 1 147 ? 30.499 -35.635 -31.422 1.00 63.12 147 PHE A C 1
ATOM 1158 O O . PHE A 1 147 ? 30.095 -36.752 -31.093 1.00 63.12 147 PHE A O 1
ATOM 1165 N N . PRO A 1 148 ? 31.258 -34.892 -30.594 1.00 64.94 148 PRO A N 1
ATOM 1166 C CA . PRO A 1 148 ? 31.498 -35.280 -29.212 1.00 64.94 148 PRO A CA 1
ATOM 1167 C C . PRO A 1 148 ? 30.226 -35.078 -28.375 1.00 64.94 148 PRO A C 1
ATOM 1169 O O . PRO A 1 148 ? 29.687 -33.975 -28.276 1.00 64.94 148 PRO A O 1
ATOM 1172 N N . THR A 1 149 ? 29.755 -36.163 -27.765 1.00 73.94 149 THR A N 1
ATOM 1173 C CA . THR A 1 149 ? 28.696 -36.174 -26.751 1.00 73.94 149 THR A CA 1
ATOM 1174 C C . THR A 1 149 ? 29.188 -35.456 -25.496 1.00 73.94 149 THR A C 1
ATOM 1176 O O . THR A 1 149 ? 30.091 -35.942 -24.817 1.00 73.94 149 THR A O 1
ATOM 1179 N N . TRP A 1 150 ? 28.598 -34.307 -25.167 1.00 68.44 150 TRP A N 1
ATOM 1180 C CA . TRP A 1 150 ? 28.839 -33.630 -23.892 1.00 68.44 150 TRP A CA 1
ATOM 1181 C C . TRP A 1 150 ? 27.857 -34.159 -22.846 1.00 68.44 150 TRP A C 1
ATOM 1183 O O . TRP A 1 150 ? 26.646 -33.968 -22.955 1.00 68.44 150 TRP A O 1
ATOM 1193 N N . THR A 1 151 ? 28.386 -34.844 -21.836 1.00 72.56 151 THR A N 1
ATOM 1194 C CA . THR A 1 151 ? 27.639 -35.347 -20.679 1.00 72.56 151 THR A CA 1
ATOM 1195 C C . THR A 1 151 ? 27.369 -34.195 -19.702 1.00 72.56 151 THR A C 1
ATOM 1197 O O . THR A 1 151 ? 28.325 -33.546 -19.270 1.00 72.56 151 THR A O 1
ATOM 1200 N N . PRO A 1 152 ? 26.114 -33.911 -19.310 1.00 71.12 152 PRO A N 1
ATOM 1201 C CA . PRO A 1 152 ? 25.838 -32.918 -18.278 1.00 71.12 152 PRO A CA 1
ATOM 1202 C C . PRO A 1 152 ? 26.277 -33.448 -16.905 1.00 71.12 152 PRO A C 1
ATOM 1204 O O . PRO A 1 152 ? 25.767 -34.454 -16.416 1.00 71.12 152 PRO A O 1
ATOM 1207 N N . VAL A 1 153 ? 27.236 -32.763 -16.278 1.00 73.19 153 VAL A N 1
ATOM 1208 C CA . VAL A 1 153 ? 27.638 -33.003 -14.886 1.00 73.19 153 VAL A CA 1
ATOM 1209 C C . VAL A 1 153 ? 26.539 -32.463 -13.969 1.00 73.19 153 VAL A C 1
ATOM 1211 O O . VAL A 1 153 ? 26.170 -31.291 -14.045 1.00 73.19 153 VAL A O 1
ATOM 1214 N N . GLY A 1 154 ? 25.991 -33.344 -13.131 1.00 65.12 154 GLY A N 1
ATOM 1215 C CA . GLY A 1 154 ? 24.910 -33.044 -12.199 1.00 65.12 154 GLY A CA 1
ATOM 1216 C C . GLY A 1 154 ? 25.289 -31.970 -11.182 1.00 65.12 154 GLY A C 1
ATOM 1217 O O . GLY A 1 154 ? 26.345 -32.022 -10.554 1.00 65.12 154 GLY A O 1
ATOM 1218 N N . ALA A 1 155 ? 24.390 -31.003 -11.018 1.00 60.47 155 ALA A N 1
ATOM 1219 C CA . ALA A 1 155 ? 24.460 -29.973 -9.998 1.00 60.47 155 ALA A CA 1
ATOM 1220 C C . ALA A 1 155 ? 24.329 -30.598 -8.598 1.00 60.47 155 ALA A C 1
ATOM 1222 O O . ALA A 1 155 ? 23.292 -31.162 -8.248 1.00 60.47 155 ALA A O 1
ATOM 1223 N N . SER A 1 156 ? 25.374 -30.475 -7.780 1.00 59.41 156 SER A N 1
ATOM 1224 C CA . SER A 1 156 ? 25.307 -30.754 -6.348 1.00 59.41 156 SER A CA 1
ATOM 1225 C C . SER A 1 156 ? 24.495 -29.658 -5.655 1.00 59.41 156 SER A C 1
ATOM 1227 O O . SER A 1 156 ? 24.915 -28.501 -5.612 1.00 59.41 156 SER A O 1
ATOM 1229 N N . VAL A 1 157 ? 23.336 -30.027 -5.116 1.00 68.19 157 VAL A N 1
ATOM 1230 C CA . VAL A 1 157 ? 22.501 -29.193 -4.244 1.00 68.19 157 VAL A CA 1
ATOM 1231 C C . VAL A 1 157 ? 23.135 -29.164 -2.847 1.00 68.19 157 VAL A C 1
ATOM 1233 O O . VAL A 1 157 ? 23.191 -30.216 -2.206 1.00 68.19 157 VAL A O 1
ATOM 1236 N N . PRO A 1 158 ? 23.601 -28.018 -2.319 1.00 66.25 158 PRO A N 1
ATOM 1237 C CA . PRO A 1 158 ? 23.883 -27.917 -0.896 1.00 66.25 158 PRO A CA 1
ATOM 1238 C C . PRO A 1 158 ? 22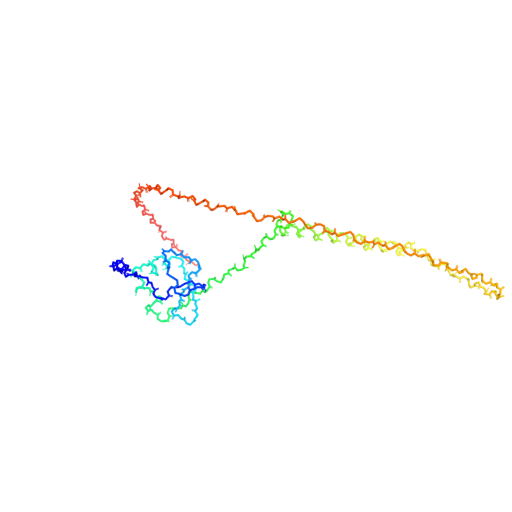.559 -27.854 -0.125 1.00 66.25 158 PRO A C 1
ATOM 1240 O O . PRO A 1 158 ? 21.809 -26.881 -0.193 1.00 66.25 158 PRO A O 1
ATOM 1243 N N . SER A 1 159 ? 22.287 -28.930 0.609 1.00 62.03 159 SER A N 1
ATOM 1244 C CA . SER A 1 159 ? 21.271 -28.994 1.655 1.00 62.03 159 SER A CA 1
ATOM 1245 C C . SER A 1 159 ? 21.743 -28.137 2.832 1.00 62.03 159 SER A C 1
ATOM 1247 O O . SER A 1 159 ? 22.674 -28.513 3.543 1.00 62.03 159 SER A O 1
ATOM 1249 N N . ALA A 1 160 ? 21.154 -26.953 3.002 1.00 57.19 160 ALA A N 1
ATOM 1250 C CA . ALA A 1 160 ? 21.406 -26.088 4.149 1.00 57.19 160 ALA A CA 1
ATOM 1251 C C . ALA A 1 160 ? 20.284 -26.260 5.181 1.00 57.19 160 ALA A C 1
ATOM 1253 O O . ALA A 1 160 ? 19.191 -25.709 5.065 1.00 57.19 160 ALA A O 1
ATOM 1254 N N . THR A 1 161 ? 20.612 -27.095 6.160 1.00 61.97 161 THR A N 1
ATOM 1255 C CA . THR A 1 161 ? 20.152 -27.204 7.545 1.00 61.97 161 THR A CA 1
ATOM 1256 C C . THR A 1 161 ? 19.226 -26.091 8.055 1.00 61.97 161 THR A C 1
ATOM 1258 O O . THR A 1 161 ? 19.609 -24.927 8.161 1.00 61.97 161 THR A O 1
ATOM 1261 N N . LEU A 1 162 ? 18.030 -26.502 8.488 1.00 56.12 162 LEU A N 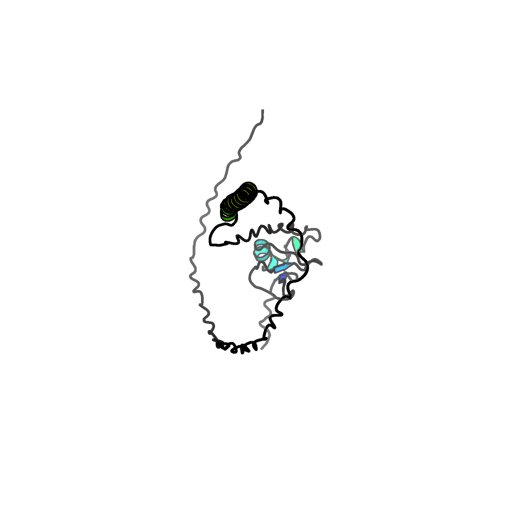1
ATOM 1262 C CA . LEU A 1 162 ? 17.136 -25.742 9.362 1.00 56.12 162 LEU A CA 1
ATOM 1263 C C . LEU A 1 162 ? 17.832 -25.473 10.705 1.00 56.12 162 LEU A C 1
ATOM 1265 O O . LEU A 1 162 ? 17.895 -26.343 11.572 1.00 56.12 162 LEU A O 1
ATOM 1269 N N . GLY A 1 163 ? 18.348 -24.258 10.874 1.00 55.75 163 GLY A N 1
ATOM 1270 C CA . GLY A 1 163 ? 18.708 -23.717 12.178 1.00 55.75 163 GLY A CA 1
ATOM 1271 C C . GLY A 1 163 ? 17.452 -23.227 12.891 1.00 55.75 163 GLY A C 1
ATOM 1272 O O . GLY A 1 163 ? 16.928 -22.161 12.570 1.00 55.75 163 GLY A O 1
ATOM 1273 N N . ALA A 1 164 ? 16.967 -24.006 13.856 1.00 62.53 164 ALA A N 1
ATOM 1274 C CA . ALA A 1 164 ? 16.064 -23.515 14.885 1.00 62.53 164 ALA A CA 1
ATOM 1275 C C . ALA A 1 164 ? 16.829 -22.487 15.735 1.00 62.53 164 ALA A C 1
ATOM 1277 O O . ALA A 1 164 ? 17.679 -22.855 16.541 1.00 62.53 164 ALA A O 1
ATOM 1278 N N . SER A 1 165 ? 16.571 -21.196 15.514 1.00 56.75 165 SER A N 1
ATOM 1279 C CA . SER A 1 165 ? 17.027 -20.141 16.417 1.00 56.75 165 SER A CA 1
ATOM 1280 C C . SER A 1 165 ? 15.917 -19.874 17.417 1.00 56.75 165 SER A C 1
ATOM 1282 O O . SER A 1 165 ? 14.837 -19.396 17.067 1.00 56.75 165 SER A O 1
ATOM 1284 N N . GLU A 1 166 ? 16.206 -20.226 18.660 1.00 63.09 166 GLU A N 1
ATOM 1285 C CA . GLU A 1 166 ? 15.349 -20.023 19.810 1.00 63.09 166 GLU A CA 1
ATOM 1286 C C . GLU A 1 166 ? 14.969 -18.550 19.975 1.00 63.09 166 GLU A C 1
ATOM 1288 O O . GLU A 1 166 ? 15.738 -17.616 19.736 1.00 63.09 166 GLU A O 1
ATOM 1293 N N . THR A 1 167 ? 13.716 -18.378 20.373 1.00 57.34 167 THR A N 1
ATOM 1294 C CA . THR A 1 167 ? 13.078 -17.113 20.702 1.00 57.34 167 THR A CA 1
ATOM 1295 C C . THR A 1 167 ? 13.582 -16.650 22.065 1.00 57.34 167 THR A C 1
ATOM 1297 O O . THR A 1 167 ? 13.141 -17.156 23.092 1.00 57.34 167 THR A O 1
ATOM 1300 N N . ALA A 1 168 ? 14.478 -15.664 22.085 1.00 57.88 168 ALA A N 1
ATOM 1301 C CA . ALA A 1 168 ? 14.741 -14.867 23.277 1.00 57.88 168 ALA A CA 1
ATOM 1302 C C . ALA A 1 168 ? 13.898 -13.589 23.199 1.00 57.88 168 ALA A C 1
ATOM 1304 O O . ALA A 1 168 ? 14.214 -12.653 22.468 1.00 57.88 168 ALA A O 1
ATOM 1305 N N . THR A 1 169 ? 12.788 -13.580 23.933 1.00 66.38 169 THR A N 1
ATOM 1306 C CA . THR A 1 169 ? 11.935 -12.408 24.151 1.00 66.38 169 THR A CA 1
ATOM 1307 C C . THR A 1 169 ? 12.648 -11.447 25.108 1.00 66.38 169 THR A C 1
ATOM 1309 O O . THR A 1 169 ? 12.809 -11.794 26.279 1.00 66.38 169 THR A O 1
ATOM 1312 N N . PRO A 1 170 ? 13.067 -10.238 24.691 1.00 65.88 170 PRO A N 1
ATOM 1313 C CA . PRO A 1 170 ? 13.493 -9.228 25.646 1.00 65.88 170 PRO A CA 1
ATOM 1314 C C . PRO A 1 170 ? 12.259 -8.676 26.368 1.00 65.88 170 PRO A C 1
ATOM 1316 O O . PRO A 1 170 ? 11.354 -8.116 25.749 1.00 65.88 170 PRO A O 1
ATOM 1319 N N . VAL A 1 171 ? 12.225 -8.846 27.688 1.00 70.31 171 VAL A N 1
ATOM 1320 C CA . VAL A 1 171 ? 11.283 -8.173 28.587 1.00 70.31 171 VAL A CA 1
ATOM 1321 C C . VAL A 1 171 ? 11.616 -6.674 28.582 1.00 70.31 171 VAL A C 1
ATOM 1323 O O . VAL A 1 171 ? 12.720 -6.311 28.992 1.00 70.31 171 VAL A O 1
ATOM 1326 N N . PRO A 1 172 ? 10.721 -5.773 28.138 1.00 66.50 172 PRO A N 1
ATOM 1327 C CA . PRO A 1 172 ? 10.938 -4.350 28.335 1.00 66.50 172 PRO A CA 1
ATOM 1328 C C . PRO A 1 172 ? 10.689 -4.002 29.807 1.00 66.50 172 PRO A C 1
ATOM 1330 O O . PRO A 1 172 ? 9.575 -4.124 30.315 1.00 66.50 172 PRO A O 1
ATOM 1333 N N . VAL A 1 173 ? 11.744 -3.558 30.489 1.00 69.69 173 VAL A N 1
ATOM 1334 C CA . VAL A 1 173 ? 11.663 -2.915 31.803 1.00 69.69 173 VAL A CA 1
ATOM 1335 C C . VAL A 1 173 ? 10.872 -1.616 31.644 1.00 69.69 173 VAL A C 1
ATOM 1337 O O . VAL A 1 173 ? 11.301 -0.685 30.963 1.00 69.69 173 VAL A O 1
ATOM 1340 N N . PHE A 1 174 ? 9.692 -1.573 32.257 1.00 64.31 174 PHE A N 1
ATOM 1341 C CA . PHE A 1 174 ? 8.834 -0.398 32.317 1.00 64.31 174 PHE A CA 1
ATOM 1342 C C . PHE A 1 174 ? 9.378 0.536 33.407 1.00 64.31 174 PHE A C 1
ATOM 1344 O O . PHE A 1 174 ? 9.098 0.360 34.591 1.00 64.31 174 PHE A O 1
ATOM 1351 N N . VAL A 1 175 ? 10.204 1.510 33.025 1.00 65.56 175 VAL A N 1
ATOM 1352 C CA . VAL A 1 175 ? 10.522 2.644 33.900 1.00 65.56 175 VAL A CA 1
ATOM 1353 C C . VAL A 1 175 ? 9.410 3.667 33.699 1.00 65.56 175 VAL A C 1
ATOM 1355 O O . VAL A 1 175 ? 9.285 4.228 32.615 1.00 65.56 175 VAL A O 1
ATOM 1358 N N . SER A 1 176 ? 8.584 3.877 34.723 1.00 68.50 176 SER A N 1
ATOM 1359 C CA . SER A 1 176 ? 7.613 4.974 34.777 1.00 68.50 176 SER A CA 1
ATOM 1360 C C . SER A 1 176 ? 8.330 6.290 35.089 1.00 68.50 176 SER A C 1
ATOM 1362 O O . SER A 1 176 ? 8.798 6.451 36.217 1.00 68.50 176 SER A O 1
ATOM 1364 N N . PRO A 1 177 ? 8.376 7.275 34.177 1.00 62.91 177 PRO A N 1
ATOM 1365 C CA . PRO A 1 177 ? 8.567 8.656 34.576 1.00 62.91 177 PRO A CA 1
ATOM 1366 C C . PRO A 1 177 ? 7.215 9.239 34.998 1.00 62.91 177 PRO A C 1
ATOM 1368 O O . PRO A 1 177 ? 6.321 9.478 34.186 1.00 62.91 177 PRO A O 1
ATOM 1371 N N . LEU A 1 178 ? 7.087 9.472 36.301 1.00 69.06 178 LEU A N 1
ATOM 1372 C CA . LEU A 1 178 ? 6.120 10.394 36.879 1.00 69.06 178 LEU A CA 1
ATOM 1373 C C . LEU A 1 178 ? 6.463 11.803 36.369 1.00 69.06 178 LEU A C 1
ATOM 1375 O O . LEU A 1 178 ? 7.348 12.461 36.909 1.00 69.06 178 LEU A O 1
ATOM 1379 N N . ALA A 1 179 ? 5.811 12.236 35.290 1.00 58.06 179 ALA A N 1
ATOM 1380 C CA . ALA A 1 179 ? 5.949 13.584 34.751 1.00 58.06 179 ALA A CA 1
ATOM 1381 C C . ALA A 1 179 ? 4.617 14.332 34.882 1.00 58.06 179 ALA A C 1
ATOM 1383 O O . ALA A 1 179 ? 3.633 14.055 34.198 1.00 58.06 179 ALA A O 1
ATOM 1384 N N . THR A 1 180 ? 4.642 15.261 35.827 1.00 71.06 180 THR A N 1
ATOM 1385 C CA . THR A 1 180 ? 3.696 16.322 36.162 1.00 71.06 180 THR A CA 1
ATOM 1386 C C . THR A 1 180 ? 3.099 17.030 34.934 1.00 71.06 180 THR A C 1
ATOM 1388 O O . THR A 1 180 ? 3.849 17.388 34.022 1.00 71.06 180 THR A O 1
ATOM 1391 N N . PRO A 1 181 ? 1.782 17.308 34.898 1.00 64.88 181 PRO A N 1
ATOM 1392 C CA . PRO A 1 181 ? 1.198 18.167 33.877 1.00 64.88 181 PRO A CA 1
ATOM 1393 C C . PRO A 1 181 ? 1.500 19.642 34.181 1.00 64.88 181 PRO A C 1
ATOM 1395 O O . PRO A 1 181 ? 1.076 20.166 35.208 1.00 64.88 181 PRO A O 1
ATOM 1398 N N . THR A 1 182 ? 2.191 20.321 33.265 1.00 67.12 182 THR A N 1
ATOM 1399 C CA . THR A 1 182 ? 2.233 21.790 33.215 1.00 67.12 182 THR A CA 1
ATOM 1400 C C . THR A 1 182 ? 1.352 22.253 32.062 1.00 67.12 182 THR A C 1
ATOM 1402 O O . THR A 1 182 ? 1.697 22.095 30.889 1.00 67.12 182 THR A O 1
ATOM 1405 N N . GLU A 1 183 ? 0.190 22.802 32.412 1.00 65.44 183 GLU A N 1
ATOM 1406 C CA . GLU A 1 183 ? -0.634 23.622 31.530 1.00 65.44 183 GLU A CA 1
ATOM 1407 C C . GLU A 1 183 ? 0.161 24.842 31.053 1.00 65.44 183 GLU A C 1
ATOM 1409 O O . GLU A 1 183 ? 0.576 25.670 31.860 1.00 65.44 183 GLU A O 1
ATOM 1414 N N . THR A 1 184 ? 0.281 25.012 29.736 1.00 64.06 184 THR A N 1
ATOM 1415 C CA . THR A 1 184 ? 0.542 26.331 29.148 1.00 64.06 184 THR A CA 1
ATOM 1416 C C . THR A 1 184 ? -0.445 26.563 28.015 1.00 64.06 184 THR A C 1
ATOM 1418 O O . THR A 1 184 ? -0.235 26.175 26.864 1.00 64.06 184 THR A O 1
ATOM 1421 N N . ALA A 1 185 ? -1.551 27.217 28.360 1.00 64.69 185 ALA A N 1
ATOM 1422 C CA . ALA A 1 185 ? -2.493 27.787 27.416 1.00 64.69 185 ALA A CA 1
ATOM 1423 C C . ALA A 1 185 ? -1.794 28.874 26.579 1.00 64.69 185 ALA A C 1
ATOM 1425 O O . ALA A 1 185 ? -1.483 29.951 27.080 1.00 64.69 185 ALA A O 1
ATOM 1426 N N . THR A 1 186 ? -1.567 28.618 25.287 1.00 68.38 186 THR A N 1
ATOM 1427 C CA . THR A 1 186 ? -1.163 29.662 24.330 1.00 68.38 186 THR A CA 1
ATOM 1428 C C 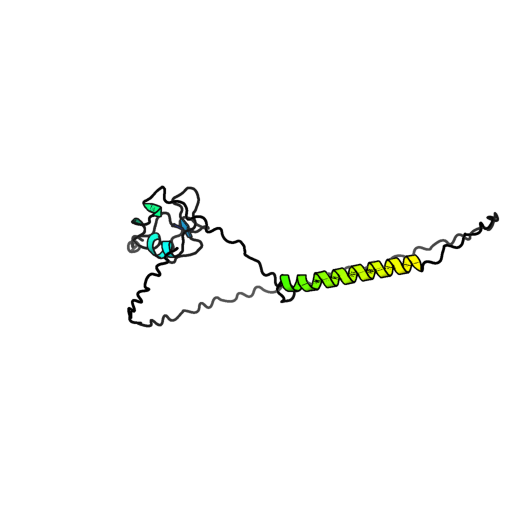. THR A 1 186 ? -2.342 30.006 23.432 1.00 68.38 186 THR A C 1
ATOM 1430 O O . THR A 1 186 ? -2.653 29.332 22.451 1.00 68.38 186 THR A O 1
ATOM 1433 N N . ARG A 1 187 ? -3.017 31.084 23.823 1.00 63.56 187 ARG A N 1
ATOM 1434 C CA . ARG A 1 187 ? -4.109 31.751 23.118 1.00 63.56 187 ARG A CA 1
ATOM 1435 C C . ARG A 1 187 ? -3.552 32.392 21.839 1.00 63.56 187 ARG A C 1
ATOM 1437 O O . ARG A 1 187 ? -2.756 33.322 21.919 1.00 63.56 187 ARG A O 1
ATOM 1444 N N . ARG A 1 188 ? -3.951 31.909 20.658 1.00 65.56 188 ARG A N 1
ATOM 1445 C CA . ARG A 1 188 ? -3.611 32.540 19.369 1.00 65.56 188 ARG A CA 1
ATOM 1446 C C . ARG A 1 188 ? -4.701 33.550 18.992 1.00 65.56 188 ARG A C 1
ATOM 1448 O O . ARG A 1 188 ? -5.844 33.125 18.830 1.00 65.56 188 ARG A O 1
ATOM 1455 N N . PRO A 1 189 ? -4.396 34.851 18.848 1.00 70.69 189 PRO A N 1
ATOM 1456 C CA . PRO A 1 189 ? -5.377 35.816 18.384 1.00 70.69 189 PRO A CA 1
ATOM 1457 C C . PRO A 1 189 ? -5.608 35.726 16.870 1.00 70.69 189 PRO A C 1
ATOM 1459 O O . PRO A 1 189 ? -4.703 35.500 16.064 1.00 70.69 189 PRO A O 1
ATOM 1462 N N . THR A 1 190 ? -6.882 35.899 16.554 1.00 64.81 190 THR A N 1
ATOM 1463 C CA . THR A 1 190 ? -7.569 36.025 15.273 1.00 64.81 190 THR A CA 1
ATOM 1464 C C . THR A 1 190 ? -6.917 37.050 14.343 1.00 64.81 190 THR A C 1
ATOM 1466 O O . THR A 1 190 ? -6.690 38.189 14.740 1.00 64.81 190 THR A O 1
ATOM 1469 N N . ALA A 1 191 ? -6.676 36.671 13.085 1.00 64.12 191 ALA A N 1
ATOM 1470 C CA . ALA A 1 191 ? -6.333 37.610 12.020 1.00 64.12 191 ALA A CA 1
ATOM 1471 C C . ALA A 1 191 ? -7.595 37.964 11.222 1.00 64.12 191 ALA A C 1
ATOM 1473 O O . ALA A 1 191 ? -8.130 37.141 10.479 1.00 64.12 191 ALA A O 1
ATOM 1474 N N . THR A 1 192 ? -8.061 39.197 11.396 1.00 66.44 192 THR A N 1
ATOM 1475 C CA . THR A 1 192 ? -9.107 39.837 10.595 1.00 66.44 192 THR A CA 1
ATOM 1476 C C . THR A 1 192 ? -8.502 40.283 9.264 1.00 66.44 192 THR A C 1
ATOM 1478 O O . THR A 1 192 ? -7.555 41.067 9.255 1.00 66.44 192 THR A O 1
ATOM 1481 N N . ARG A 1 193 ? -9.037 39.810 8.133 1.00 66.94 193 ARG A N 1
ATOM 1482 C CA . ARG A 1 193 ? -8.711 40.344 6.803 1.00 66.94 193 ARG A CA 1
ATOM 1483 C C . ARG A 1 193 ? -9.907 41.142 6.295 1.00 66.94 193 ARG A C 1
ATOM 1485 O O . ARG A 1 193 ? -10.919 40.556 5.930 1.00 66.94 193 ARG A O 1
ATOM 1492 N N . ALA A 1 194 ? -9.767 42.464 6.295 1.00 64.62 194 ALA A N 1
ATOM 1493 C CA . ALA A 1 194 ? -10.643 43.374 5.572 1.00 64.62 194 ALA A CA 1
ATOM 1494 C C . ALA A 1 194 ? -10.213 43.410 4.097 1.00 64.62 194 ALA A C 1
ATOM 1496 O O . ALA A 1 194 ? -9.027 43.554 3.795 1.00 64.62 194 ALA A O 1
ATOM 1497 N N . THR A 1 195 ? -11.169 43.240 3.192 1.00 69.81 195 THR A N 1
ATOM 1498 C CA . THR A 1 195 ? -11.030 43.520 1.760 1.00 69.81 195 THR A CA 1
ATOM 1499 C C . THR A 1 195 ? -11.677 44.866 1.471 1.00 69.81 195 THR A C 1
ATOM 1501 O O . THR A 1 195 ? -12.829 45.078 1.854 1.00 69.81 195 THR A O 1
ATOM 1504 N N . ALA A 1 196 ? -10.907 45.741 0.831 1.00 69.69 196 ALA A N 1
ATOM 1505 C CA . ALA A 1 196 ? -11.401 46.859 0.039 1.00 69.69 196 ALA A CA 1
ATOM 1506 C C . ALA A 1 196 ? -11.701 46.375 -1.386 1.00 69.69 196 ALA A C 1
ATOM 1508 O O . ALA A 1 196 ? -11.051 45.382 -1.800 1.00 69.69 196 ALA A O 1
#